Protein AF-A0A7S4E2V4-F1 (afdb_monomer_lite)

Foldseek 3Di:
DAAAEAEDLLRQLVVLVVQVVVDQLLQEEEEEEDAVWQALNDFAFPDQQVLGGRSGPSNLVSLVVSVVSNHHYAYEYLADQDLVVQVVVVVSCVTRVVSCVVNFDFARWDWDAQPNQIKIDTRRYIHGNLVRLLVVLVVLVVVVAFAHAYEYEEQDPVSLVCNVPQSLVSHDVSGCPGSYPYYHGYHYDCCCLDPNDPHSHDANPVPDLCGGPVRNCVVVCVVNDNDPCNVVVD

Secondary structure (DSSP, 8-state):
-PPPEEESTTHHHHHHHHHHHTS-GGGEEEEE-STTTTS-S---TT--HHHHSTTHHHHHHHHHHHHHTT-EEEEEE-S-SSHHHHHHHHHHHHTTTGGGGGGS-----EEEEETTEEEEEETTEEE-TT-HHHHHHHHHHHH--SSEEEEEEES-HHHHHHHHHHGGGGSTTS--TTTEEEEEEEEEE-HHHHHSSS-SSPPPTT--TTS-IIIIIHHHHHHTT--HHHHHT-

InterPro domains:
  IPR023214 HAD superfamily [G3DSA:3.40.50.1000] (28-193)
  IPR036412 HAD-like superfamily [SSF56784] (27-185)

pLDDT: mean 85.97, std 15.35, range [39.31, 98.81]

Organism: NCBI:txid35677

Radius of gyration: 16.86 Å; chains: 1; bounding box: 42×44×46 Å

Sequence (234 aa):
MELPRLSGSGGLAAAVSAALESGAASRTLLVFDFDRTLTNGISRPGDEIVKVVRGGEATVAALRRAHDAGAGLFIVTARRPARLSVEQIFASLDNAQAALSPFFPRGDCAEFRFNDIPMARGGSVYASGYEKAAALAHIVSAQKRAGLRVFFFDDSVVNSYVVATSAAQHMAGGALAPAVAELTSYWWDSYAEEMGPGPTMGPSPLGTADSNYPDHLRHMLRAYGVTAAERDAR

Structure (mmCIF, N/CA/C/O backbone):
data_AF-A0A7S4E2V4-F1
#
_entry.id   AF-A0A7S4E2V4-F1
#
loop_
_atom_site.group_PDB
_atom_site.id
_atom_site.type_symbol
_atom_site.label_atom_id
_atom_site.label_alt_id
_atom_site.label_comp_id
_atom_site.label_asym_id
_atom_site.label_entity_id
_atom_site.label_seq_id
_atom_site.pdbx_PDB_ins_code
_atom_site.Cartn_x
_atom_site.Cartn_y
_atom_site.Cartn_z
_atom_site.occupancy
_atom_site.B_iso_or_equiv
_atom_site.auth_seq_id
_atom_site.auth_comp_id
_atom_site.auth_asym_id
_atom_site.auth_atom_id
_atom_site.pdbx_PDB_model_num
ATOM 1 N N . MET A 1 1 ? -1.408 -21.541 4.839 1.00 65.88 1 MET A N 1
ATOM 2 C CA . MET A 1 1 ? -2.253 -20.442 4.332 1.00 65.88 1 MET A CA 1
ATOM 3 C C . MET A 1 1 ? -1.703 -20.075 2.974 1.00 65.88 1 MET A C 1
ATOM 5 O O . MET A 1 1 ? -0.502 -19.862 2.888 1.00 65.88 1 MET A O 1
ATOM 9 N N . GLU A 1 2 ? -2.535 -20.084 1.941 1.00 75.88 2 GLU A N 1
ATOM 10 C CA . GLU A 1 2 ? -2.132 -19.665 0.598 1.00 75.88 2 GLU A CA 1
ATOM 11 C C . GLU A 1 2 ? -2.452 -18.177 0.436 1.00 75.88 2 GLU A C 1
ATOM 13 O O . GLU A 1 2 ? -3.550 -17.743 0.788 1.00 75.88 2 GLU A O 1
ATOM 18 N N . LEU A 1 3 ? -1.476 -17.388 -0.014 1.00 86.06 3 LEU A N 1
ATOM 19 C CA . LEU A 1 3 ? -1.642 -15.950 -0.220 1.00 86.06 3 LEU A CA 1
ATOM 20 C C . LEU A 1 3 ? -1.940 -15.668 -1.694 1.00 86.06 3 LEU A C 1
ATOM 22 O O . LEU A 1 3 ? -1.216 -16.185 -2.553 1.00 86.06 3 LEU A O 1
ATOM 26 N N . PRO A 1 4 ? -2.928 -14.811 -2.003 1.00 90.88 4 PRO A N 1
ATOM 27 C CA . PRO A 1 4 ? -3.169 -14.357 -3.362 1.00 90.88 4 PRO A CA 1
ATOM 28 C C . PRO A 1 4 ? -1.906 -13.773 -4.004 1.00 90.88 4 PRO A C 1
ATOM 30 O O . PRO A 1 4 ? -1.225 -12.917 -3.435 1.00 90.88 4 PRO A O 1
ATOM 33 N N . ARG A 1 5 ? -1.605 -14.237 -5.216 1.00 90.94 5 ARG A N 1
ATOM 34 C CA . ARG A 1 5 ? -0.441 -13.814 -5.993 1.00 90.94 5 ARG A CA 1
ATOM 35 C C . ARG A 1 5 ? -0.846 -12.818 -7.071 1.00 90.94 5 ARG A C 1
ATOM 37 O O . ARG A 1 5 ? -1.772 -13.081 -7.836 1.00 90.94 5 ARG A O 1
ATOM 44 N N . LEU A 1 6 ? -0.099 -11.726 -7.178 1.00 90.94 6 LEU A N 1
ATOM 45 C CA . LEU A 1 6 ? -0.142 -10.810 -8.315 1.00 90.94 6 LEU A CA 1
ATOM 46 C C . LEU A 1 6 ? 1.024 -11.087 -9.258 1.00 90.94 6 LEU A C 1
ATOM 48 O O . LEU A 1 6 ? 2.103 -11.492 -8.830 1.00 90.94 6 LEU A O 1
ATOM 52 N N . SER A 1 7 ? 0.806 -10.867 -10.548 1.00 86.00 7 SER A N 1
ATOM 53 C CA . SER A 1 7 ? 1.845 -10.986 -11.568 1.00 86.00 7 SER A CA 1
ATOM 54 C C . SER A 1 7 ? 1.504 -10.136 -12.780 1.00 86.00 7 SER A C 1
ATOM 56 O O . SER A 1 7 ? 0.327 -10.010 -13.134 1.00 86.00 7 SER A O 1
ATOM 58 N N . GLY A 1 8 ? 2.536 -9.636 -13.456 1.00 84.00 8 GLY A N 1
ATOM 59 C CA . GLY A 1 8 ? 2.391 -8.849 -14.672 1.00 84.00 8 GLY A CA 1
ATOM 60 C C . GLY A 1 8 ? 1.881 -7.430 -14.419 1.00 84.00 8 GLY A C 1
ATOM 61 O O . GLY A 1 8 ? 1.329 -7.103 -13.369 1.00 84.00 8 GLY A O 1
ATOM 62 N N . SER A 1 9 ? 2.034 -6.576 -15.429 1.00 81.25 9 SER A N 1
ATOM 63 C CA . SER A 1 9 ? 1.791 -5.131 -15.323 1.00 81.25 9 SER A CA 1
ATOM 64 C C . SER A 1 9 ? 0.354 -4.751 -14.937 1.00 81.25 9 SER A C 1
ATOM 66 O O . SER A 1 9 ? 0.145 -3.706 -14.332 1.00 81.25 9 SER A O 1
ATOM 68 N N . GLY A 1 10 ? -0.643 -5.587 -15.236 1.00 86.56 10 GLY A N 1
ATOM 69 C CA . GLY A 1 10 ? -2.048 -5.329 -14.894 1.00 86.56 10 GLY A CA 1
ATOM 70 C C . GLY A 1 10 ? -2.489 -5.803 -13.502 1.00 86.56 10 GLY A C 1
ATOM 71 O O . GLY A 1 10 ? -3.609 -5.490 -13.095 1.00 86.56 10 GLY A O 1
ATOM 72 N N . GLY A 1 11 ? -1.649 -6.554 -12.777 1.00 91.62 11 GLY A N 1
ATOM 73 C CA . GLY A 1 11 ? -2.052 -7.280 -11.567 1.00 91.62 11 GLY A CA 1
ATOM 74 C C . GLY A 1 11 ? -2.638 -6.387 -10.470 1.00 91.62 11 GLY A C 1
ATOM 75 O O . GLY A 1 11 ? -3.729 -6.657 -9.969 1.00 91.62 11 GLY A O 1
ATOM 76 N N . LEU A 1 12 ? -1.961 -5.283 -10.138 1.00 94.25 12 LEU A N 1
ATOM 77 C CA . LEU A 1 12 ? -2.436 -4.359 -9.098 1.00 94.25 12 LEU A CA 1
ATOM 78 C C . LEU A 1 12 ? -3.725 -3.656 -9.473 1.00 94.25 12 LEU A C 1
ATOM 80 O O . LEU A 1 12 ? -4.628 -3.558 -8.650 1.00 94.25 12 LEU A O 1
ATOM 84 N N . ALA A 1 13 ? -3.815 -3.170 -10.710 1.00 95.88 13 ALA A N 1
ATOM 85 C CA . ALA A 1 13 ? -4.998 -2.466 -11.178 1.00 95.88 13 ALA A CA 1
ATOM 86 C C . ALA A 1 13 ? -6.242 -3.363 -11.085 1.00 95.88 13 ALA A C 1
ATOM 88 O O . ALA A 1 13 ? -7.287 -2.918 -10.610 1.00 95.88 13 ALA A O 1
ATOM 89 N N . ALA A 1 14 ? -6.106 -4.636 -11.474 1.00 96.44 14 ALA A N 1
ATOM 90 C CA . ALA A 1 14 ? -7.166 -5.630 -11.355 1.00 96.44 14 ALA A CA 1
ATOM 91 C C . ALA A 1 14 ? -7.533 -5.908 -9.888 1.00 96.44 14 ALA A C 1
ATOM 93 O O . ALA A 1 14 ? -8.713 -5.894 -9.543 1.00 96.44 14 ALA A O 1
ATOM 94 N N . ALA A 1 15 ? -6.542 -6.095 -9.012 1.00 97.00 15 ALA A N 1
ATOM 95 C CA . ALA A 1 15 ? -6.783 -6.376 -7.597 1.00 97.00 15 ALA A CA 1
ATOM 96 C C . ALA A 1 15 ? -7.433 -5.196 -6.854 1.00 97.00 15 ALA A C 1
ATOM 98 O O . ALA A 1 15 ? -8.351 -5.394 -6.060 1.00 97.00 15 ALA A O 1
ATOM 99 N N . VAL A 1 16 ? -7.012 -3.960 -7.146 1.00 97.50 16 VAL A N 1
ATOM 100 C CA . VAL A 1 16 ? -7.634 -2.742 -6.607 1.00 97.50 16 VAL A CA 1
ATOM 101 C C . VAL A 1 16 ? -9.081 -2.621 -7.083 1.00 97.50 16 VAL A C 1
ATOM 103 O O . VAL A 1 16 ? -9.963 -2.364 -6.268 1.00 97.50 16 VAL A O 1
ATOM 106 N N . SER A 1 17 ? -9.352 -2.847 -8.372 1.00 96.62 17 SER A N 1
ATOM 107 C CA . SER A 1 17 ? -10.725 -2.868 -8.892 1.00 96.62 17 SER A CA 1
ATOM 108 C C . SER A 1 17 ? -11.586 -3.924 -8.188 1.00 96.62 17 SER A C 1
ATOM 110 O O . SER A 1 17 ? -12.661 -3.591 -7.694 1.00 96.62 17 SER A O 1
ATOM 112 N N . ALA A 1 18 ? -11.092 -5.157 -8.046 1.00 96.75 18 ALA A N 1
ATOM 113 C CA . ALA A 1 18 ? -11.818 -6.231 -7.367 1.00 96.75 18 ALA A CA 1
ATOM 114 C C . ALA A 1 18 ? -12.112 -5.906 -5.888 1.00 96.75 18 ALA A C 1
ATOM 116 O O . ALA A 1 18 ? -13.205 -6.179 -5.393 1.00 96.75 18 ALA A O 1
ATOM 117 N N . ALA A 1 19 ? -11.171 -5.267 -5.185 1.00 96.25 19 ALA A N 1
ATOM 118 C CA . ALA A 1 19 ? -11.357 -4.815 -3.804 1.00 96.25 19 ALA A CA 1
ATOM 119 C C . ALA A 1 19 ? -12.469 -3.755 -3.658 1.00 96.25 19 ALA A C 1
ATOM 121 O O . ALA A 1 19 ? -13.191 -3.720 -2.653 1.00 96.25 19 ALA A O 1
ATOM 122 N N . LEU A 1 20 ? -12.616 -2.876 -4.655 1.00 95.75 20 LEU A N 1
ATOM 123 C CA . LEU A 1 20 ? -13.706 -1.900 -4.700 1.00 95.75 20 LEU A CA 1
ATOM 124 C C . LEU A 1 20 ? -15.042 -2.563 -5.044 1.00 95.75 20 LEU A C 1
ATOM 126 O O . LEU A 1 20 ? -16.051 -2.232 -4.435 1.00 95.75 20 LEU A O 1
ATOM 130 N N . GLU A 1 21 ? -15.058 -3.512 -5.976 1.00 95.19 21 GLU A N 1
ATOM 131 C CA . GLU A 1 21 ? -16.279 -4.210 -6.399 1.00 95.19 21 GLU A CA 1
ATOM 132 C C . GLU A 1 21 ? -16.844 -5.130 -5.311 1.00 95.19 21 GLU A C 1
ATOM 134 O O . GLU A 1 21 ? -18.058 -5.309 -5.221 1.00 95.19 21 GLU A O 1
ATOM 139 N N . SER A 1 22 ? -15.998 -5.661 -4.425 1.00 92.06 22 SER A N 1
ATOM 140 C CA . SER A 1 22 ? -16.436 -6.556 -3.350 1.00 92.06 22 SER A CA 1
ATOM 141 C C . SER A 1 22 ? -17.198 -5.859 -2.207 1.00 92.06 22 SER A C 1
ATOM 143 O O . SER A 1 22 ? -17.584 -6.518 -1.241 1.00 92.06 22 SER A O 1
ATOM 145 N N . GLY A 1 23 ? -17.427 -4.534 -2.263 1.00 92.12 23 GLY A N 1
ATOM 146 C CA . GLY A 1 23 ? -18.219 -3.820 -1.249 1.00 92.12 23 GLY A CA 1
ATOM 147 C C . GLY A 1 23 ? -18.005 -2.302 -1.175 1.00 92.12 23 GLY A C 1
ATOM 148 O O . GLY A 1 23 ? -17.403 -1.686 -2.044 1.00 92.12 23 GLY A O 1
ATOM 149 N N . ALA A 1 24 ? -18.444 -1.666 -0.084 1.00 92.62 24 ALA A N 1
ATOM 150 C CA . ALA A 1 24 ? -18.362 -0.208 0.066 1.00 92.62 24 ALA A CA 1
ATOM 151 C C . ALA A 1 24 ? -16.916 0.326 0.165 1.00 92.62 24 ALA A C 1
ATOM 153 O O . ALA A 1 24 ? -16.192 -0.002 1.112 1.00 92.62 24 ALA A O 1
ATOM 154 N N . ALA A 1 25 ? -16.531 1.213 -0.758 1.00 94.69 25 ALA A N 1
ATOM 155 C CA . ALA A 1 25 ? -15.211 1.850 -0.800 1.00 94.69 25 ALA A CA 1
ATOM 156 C C . ALA A 1 25 ? -14.874 2.642 0.476 1.00 94.69 25 ALA A C 1
ATOM 158 O O . ALA A 1 25 ? -13.757 2.560 0.967 1.00 94.69 25 ALA A O 1
ATOM 159 N N . SER A 1 26 ? -15.856 3.294 1.109 1.00 94.19 26 SER A N 1
ATOM 160 C CA . SER A 1 26 ? -15.680 4.022 2.381 1.00 94.19 26 SER A CA 1
ATOM 161 C C . SER A 1 26 ? -15.287 3.148 3.585 1.00 94.19 26 SER A C 1
ATOM 163 O O . SER A 1 26 ? -14.954 3.670 4.656 1.00 94.19 26 SER A O 1
ATOM 165 N N . ARG A 1 27 ? -15.342 1.818 3.428 1.00 95.44 27 ARG A N 1
ATOM 166 C CA . ARG A 1 27 ? -14.853 0.819 4.391 1.00 95.44 27 ARG A CA 1
ATOM 167 C C . ARG A 1 27 ? -13.615 0.069 3.894 1.00 95.44 27 ARG A C 1
ATOM 169 O O . ARG A 1 27 ? -13.166 -0.846 4.577 1.00 95.44 27 ARG A O 1
ATOM 176 N N . THR A 1 28 ? -13.080 0.424 2.733 1.00 97.94 28 THR A N 1
ATOM 177 C CA . THR A 1 28 ? -11.904 -0.211 2.137 1.00 97.94 28 THR A CA 1
ATOM 178 C C . THR A 1 28 ? -10.643 0.539 2.521 1.00 97.94 28 THR A C 1
ATOM 180 O O . THR A 1 28 ? -10.556 1.754 2.342 1.00 97.94 28 THR A O 1
ATOM 183 N N . LEU A 1 29 ? -9.647 -0.200 2.997 1.00 98.50 29 LEU A N 1
ATOM 184 C CA . LEU A 1 29 ? -8.279 0.266 3.164 1.00 98.50 29 LEU A CA 1
ATOM 185 C C . LEU A 1 29 ? -7.392 -0.478 2.167 1.00 98.50 29 LEU A C 1
ATOM 187 O O . LEU A 1 29 ? -7.325 -1.706 2.188 1.00 98.50 29 LEU A O 1
ATOM 191 N N . LEU A 1 30 ? -6.720 0.273 1.303 1.00 98.69 30 LEU A N 1
ATOM 192 C CA . LEU A 1 30 ? -5.710 -0.220 0.379 1.00 98.69 30 LEU A CA 1
ATOM 193 C C . LEU A 1 30 ? -4.343 0.202 0.917 1.00 98.69 30 LEU A C 1
ATOM 195 O O . LEU A 1 30 ? -4.051 1.394 1.029 1.00 98.69 30 LEU A O 1
ATOM 199 N N . VAL A 1 31 ? -3.530 -0.774 1.301 1.00 98.75 31 VAL A N 1
ATOM 200 C CA . VAL A 1 31 ? -2.251 -0.552 1.974 1.00 98.75 31 VAL A CA 1
ATOM 201 C C . VAL A 1 31 ? -1.149 -1.165 1.130 1.00 98.75 31 VAL A C 1
ATOM 203 O O . VAL A 1 31 ? -1.140 -2.368 0.896 1.00 98.75 31 VAL A O 1
ATOM 206 N N . PHE A 1 32 ? -0.221 -0.340 0.671 1.00 98.56 32 PHE A N 1
ATOM 207 C CA . PHE A 1 32 ? 0.807 -0.756 -0.271 1.00 98.56 32 PHE A CA 1
ATOM 208 C C . PHE A 1 32 ? 2.189 -0.617 0.353 1.00 98.56 32 PHE A C 1
ATOM 210 O O . PHE A 1 32 ? 2.488 0.389 1.000 1.00 98.56 32 PHE A O 1
ATOM 217 N N . ASP A 1 33 ? 3.071 -1.572 0.102 1.00 97.31 33 ASP A N 1
ATOM 218 C CA . ASP A 1 33 ? 4.488 -1.250 0.079 1.00 97.31 33 ASP A CA 1
ATOM 219 C C . ASP A 1 33 ? 4.809 -0.253 -1.053 1.00 97.31 33 ASP A C 1
ATOM 221 O O . ASP A 1 33 ? 4.026 -0.053 -1.987 1.00 97.31 33 ASP A O 1
ATOM 225 N N . PHE A 1 34 ? 5.952 0.423 -0.953 1.00 94.88 34 PHE A N 1
ATOM 226 C CA . PHE A 1 34 ? 6.360 1.426 -1.925 1.00 94.88 34 PHE A CA 1
ATOM 227 C C . PHE A 1 34 ? 7.354 0.902 -2.961 1.00 94.88 34 PHE A C 1
ATOM 229 O O . PHE A 1 34 ? 7.104 0.970 -4.170 1.00 94.88 34 PHE A O 1
ATOM 236 N N . ASP A 1 35 ? 8.504 0.428 -2.493 1.00 89.69 35 ASP A N 1
ATOM 237 C CA . ASP A 1 35 ? 9.638 0.085 -3.338 1.00 89.69 35 ASP A CA 1
ATOM 238 C C . ASP A 1 35 ? 9.316 -1.238 -4.042 1.00 89.69 35 ASP A C 1
ATOM 240 O O . ASP A 1 35 ? 8.949 -2.201 -3.395 1.00 89.69 35 ASP A O 1
ATOM 244 N N . ARG A 1 36 ? 9.382 -1.298 -5.377 1.00 88.50 36 ARG A N 1
ATOM 245 C CA . ARG A 1 36 ? 9.030 -2.507 -6.160 1.00 88.50 36 ARG A CA 1
ATOM 246 C C . ARG A 1 36 ? 7.565 -2.961 -6.075 1.00 88.50 36 ARG A C 1
ATOM 248 O O . ARG A 1 36 ? 7.183 -3.830 -6.848 1.00 88.50 36 ARG A O 1
ATOM 255 N N . THR A 1 37 ? 6.723 -2.366 -5.232 1.00 92.62 37 THR A N 1
ATOM 256 C CA . THR A 1 37 ? 5.275 -2.639 -5.190 1.00 92.62 37 THR A CA 1
ATOM 257 C C . THR A 1 37 ? 4.471 -1.578 -5.937 1.00 92.62 37 THR A C 1
ATOM 259 O O . THR A 1 37 ? 3.813 -1.885 -6.929 1.00 92.62 37 THR A O 1
ATOM 262 N N . LEU A 1 38 ? 4.543 -0.314 -5.502 1.00 93.81 38 LEU A N 1
ATOM 263 C CA . LEU A 1 38 ? 3.964 0.821 -6.237 1.00 93.81 38 LEU A CA 1
ATOM 264 C C . LEU A 1 38 ? 4.913 1.356 -7.312 1.00 93.81 38 LEU A C 1
ATOM 266 O O . LEU A 1 38 ? 4.477 1.955 -8.296 1.00 93.81 38 LEU A O 1
ATOM 270 N N . THR A 1 39 ? 6.212 1.151 -7.123 1.00 91.06 39 THR A N 1
ATOM 271 C CA . THR A 1 39 ? 7.280 1.656 -7.990 1.00 91.06 39 THR A CA 1
ATOM 272 C C . THR A 1 39 ? 8.057 0.500 -8.604 1.00 91.06 39 THR A C 1
ATOM 274 O O . THR A 1 39 ? 7.959 -0.622 -8.129 1.00 91.06 39 THR A O 1
ATOM 277 N N . ASN A 1 40 ? 8.875 0.753 -9.626 1.00 82.38 40 ASN A N 1
ATOM 278 C CA . ASN A 1 40 ? 9.754 -0.269 -10.214 1.00 82.38 40 ASN A CA 1
ATOM 279 C C . ASN A 1 40 ? 11.170 -0.291 -9.593 1.00 82.38 40 ASN A C 1
ATOM 281 O O . ASN A 1 40 ? 12.091 -0.880 -10.155 1.00 82.38 40 ASN A O 1
ATOM 285 N N . GLY A 1 41 ? 11.371 0.370 -8.446 1.00 71.38 41 GLY A N 1
ATOM 286 C CA . GLY A 1 41 ? 12.632 0.390 -7.690 1.00 71.38 41 GLY A CA 1
ATOM 287 C C . GLY A 1 41 ? 13.712 1.347 -8.218 1.00 71.38 41 GLY A C 1
ATOM 288 O O . GLY A 1 41 ? 14.364 2.013 -7.419 1.00 71.38 41 GLY A O 1
ATOM 289 N N . ILE A 1 42 ? 13.894 1.472 -9.538 1.00 66.62 42 ILE A N 1
ATOM 290 C CA . ILE A 1 42 ? 14.814 2.452 -10.144 1.00 66.62 42 ILE A CA 1
ATOM 291 C C . ILE A 1 42 ? 14.029 3.340 -11.102 1.00 66.62 42 ILE A C 1
ATOM 293 O O . ILE A 1 42 ? 13.462 2.865 -12.082 1.00 66.62 42 ILE A O 1
ATOM 297 N N . SER A 1 43 ? 14.006 4.640 -10.825 1.00 71.62 43 SER A N 1
ATOM 298 C CA . SER A 1 43 ? 13.265 5.618 -11.621 1.00 71.62 43 SER A CA 1
ATOM 299 C C . SER A 1 43 ? 13.980 6.958 -11.589 1.00 71.62 43 SER A C 1
ATOM 301 O O . SER A 1 43 ? 14.463 7.380 -10.535 1.00 71.62 43 SER A O 1
ATOM 303 N N . ARG A 1 44 ? 14.045 7.639 -12.730 1.00 74.56 44 ARG A N 1
ATOM 304 C CA . ARG A 1 44 ? 14.577 8.996 -12.844 1.00 74.56 44 ARG A CA 1
ATOM 305 C C . ARG A 1 44 ? 13.445 9.987 -13.116 1.00 74.56 44 ARG A C 1
ATOM 307 O O . ARG A 1 44 ? 12.445 9.628 -13.735 1.00 74.56 44 ARG A O 1
ATOM 314 N N . PRO A 1 45 ? 13.592 11.248 -12.683 1.00 74.06 45 PRO A N 1
ATOM 315 C CA . PRO A 1 45 ? 12.694 12.312 -13.111 1.00 74.06 45 PRO A CA 1
ATOM 316 C C . PRO A 1 45 ? 12.609 12.377 -14.641 1.00 74.06 45 PRO A C 1
ATOM 318 O O . PRO A 1 45 ? 13.640 12.415 -15.311 1.00 74.06 45 PRO A O 1
ATOM 321 N N . GLY A 1 46 ? 11.388 12.392 -15.180 1.00 76.56 46 GLY A N 1
ATOM 322 C CA . GLY A 1 46 ? 11.131 12.436 -16.624 1.00 76.56 46 GLY A CA 1
ATOM 323 C C . GLY A 1 46 ? 11.070 11.075 -17.325 1.00 76.56 46 GLY A C 1
ATOM 324 O O . GLY A 1 46 ? 10.780 11.044 -18.520 1.00 76.56 46 GLY A O 1
ATOM 325 N N . ASP A 1 47 ? 11.299 9.966 -16.615 1.00 82.44 47 ASP A N 1
ATOM 326 C CA . ASP A 1 47 ? 11.036 8.633 -17.160 1.00 82.44 47 ASP A CA 1
ATOM 327 C C . ASP A 1 47 ? 9.537 8.443 -17.459 1.00 82.44 47 ASP A C 1
ATOM 329 O O . ASP A 1 47 ? 8.660 9.005 -16.798 1.00 82.44 47 ASP A O 1
ATOM 333 N N . GLU A 1 48 ? 9.236 7.606 -18.454 1.00 85.31 48 GLU A N 1
ATOM 334 C CA . GLU A 1 48 ? 7.864 7.214 -18.783 1.00 85.31 48 GLU A CA 1
ATOM 335 C C . GLU A 1 48 ? 7.162 6.567 -17.583 1.00 85.31 48 GLU A C 1
ATOM 337 O O . GLU A 1 48 ? 7.772 5.827 -16.808 1.00 85.31 48 GLU A O 1
ATOM 342 N N . ILE A 1 49 ? 5.846 6.766 -17.471 1.00 85.94 49 ILE A N 1
ATOM 343 C CA . ILE A 1 49 ? 5.069 6.310 -16.311 1.00 85.94 49 ILE A CA 1
ATOM 344 C C . ILE A 1 49 ? 5.215 4.809 -16.030 1.00 85.94 49 ILE A C 1
ATOM 346 O O . ILE A 1 49 ? 5.285 4.399 -14.875 1.00 85.94 49 ILE A O 1
ATOM 350 N N . VAL A 1 50 ? 5.336 3.992 -17.080 1.00 84.88 50 VAL A N 1
ATOM 351 C CA . VAL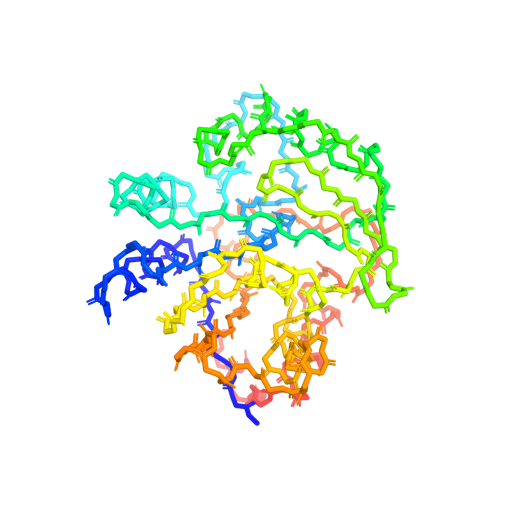 A 1 50 ? 5.517 2.535 -16.992 1.00 84.88 50 VAL A CA 1
ATOM 352 C C . VAL A 1 50 ? 6.843 2.131 -16.339 1.00 84.88 50 VAL A C 1
ATOM 354 O O . VAL A 1 50 ? 6.960 1.015 -15.842 1.00 84.88 50 VAL A O 1
ATOM 357 N N . LYS A 1 51 ? 7.832 3.032 -16.314 1.00 81.88 51 LYS A N 1
ATOM 358 C CA . LYS A 1 51 ? 9.137 2.839 -15.670 1.00 81.88 51 LYS A CA 1
ATOM 359 C C . LYS A 1 51 ? 9.164 3.351 -14.234 1.00 81.88 51 LYS A C 1
ATOM 361 O O . LYS A 1 51 ? 10.007 2.898 -13.467 1.00 81.88 51 LYS A O 1
ATOM 366 N N . VAL A 1 52 ? 8.248 4.241 -13.845 1.00 87.81 52 VAL A N 1
ATOM 367 C CA . VAL A 1 52 ? 8.251 4.850 -12.501 1.00 87.81 52 VAL A CA 1
ATOM 368 C C . VAL A 1 52 ? 7.148 4.340 -11.578 1.00 87.81 52 VAL A C 1
ATOM 370 O O . VAL A 1 52 ? 7.357 4.255 -10.367 1.00 87.81 52 VAL A O 1
ATOM 373 N N . VAL A 1 53 ? 6.006 3.947 -12.144 1.00 91.31 53 VAL A N 1
ATOM 374 C CA . VAL A 1 53 ? 4.887 3.312 -11.444 1.00 91.31 53 VAL A CA 1
ATOM 375 C C . VAL A 1 53 ? 4.749 1.885 -11.946 1.00 91.31 53 VAL A C 1
ATOM 377 O O . VAL A 1 53 ? 4.630 1.644 -13.151 1.00 91.31 53 VAL A O 1
ATOM 380 N N . ARG A 1 54 ? 4.705 0.926 -11.023 1.00 90.06 54 ARG A N 1
ATOM 381 C CA . ARG A 1 54 ? 4.484 -0.472 -11.383 1.00 90.06 54 ARG A CA 1
ATOM 382 C C . ARG A 1 54 ? 3.081 -0.637 -11.966 1.00 90.06 54 ARG A C 1
ATOM 384 O O . ARG A 1 54 ? 2.085 -0.266 -11.345 1.00 90.06 54 ARG A O 1
ATOM 391 N N . GLY A 1 55 ? 3.005 -1.148 -13.193 1.00 89.81 55 GLY A N 1
ATOM 392 C CA . GLY A 1 55 ? 1.757 -1.237 -13.963 1.00 89.81 55 GLY A CA 1
ATOM 393 C C . GLY A 1 55 ? 1.310 0.055 -14.661 1.00 89.81 55 GLY A C 1
ATOM 394 O O . GLY A 1 55 ? 0.283 0.060 -15.340 1.00 89.81 55 GLY A O 1
ATOM 395 N N . GLY A 1 56 ? 2.085 1.140 -14.546 1.00 92.81 56 GLY A N 1
ATOM 396 C CA . GLY A 1 56 ? 1.885 2.388 -15.286 1.00 92.81 56 GLY A CA 1
ATOM 397 C C . GLY A 1 56 ? 0.495 3.012 -15.110 1.00 92.81 56 GLY A C 1
ATOM 398 O O . GLY A 1 56 ? -0.056 3.060 -14.008 1.00 92.81 56 GLY A O 1
ATOM 399 N N . GLU A 1 57 ? -0.078 3.488 -16.219 1.00 94.88 57 GLU A N 1
ATOM 400 C CA . GLU A 1 57 ? -1.380 4.176 -16.260 1.00 94.88 57 GLU A CA 1
ATOM 401 C C . GLU A 1 57 ? -2.526 3.353 -15.662 1.00 94.88 57 GLU A C 1
ATOM 403 O O . GLU A 1 57 ? -3.417 3.906 -15.020 1.00 94.88 57 GLU A O 1
ATOM 408 N N . ALA A 1 58 ? -2.510 2.026 -15.831 1.00 95.38 58 ALA A N 1
ATOM 409 C CA . ALA A 1 58 ? -3.577 1.167 -15.322 1.00 95.38 58 ALA A CA 1
ATOM 410 C C . ALA A 1 58 ? -3.653 1.221 -13.789 1.00 95.38 58 ALA A C 1
ATOM 412 O O . ALA A 1 58 ? -4.743 1.352 -13.225 1.00 95.38 58 ALA A O 1
ATOM 413 N N . THR A 1 59 ? -2.495 1.185 -13.123 1.00 96.06 59 THR A N 1
ATOM 414 C CA . THR A 1 59 ? -2.391 1.344 -11.669 1.00 96.06 59 THR A CA 1
ATOM 415 C C . THR A 1 59 ? -2.868 2.728 -11.245 1.00 96.06 59 THR A C 1
ATOM 417 O O . THR A 1 59 ? -3.717 2.835 -10.362 1.00 96.06 59 THR A O 1
ATOM 420 N N . VAL A 1 60 ? -2.401 3.792 -11.903 1.00 97.50 60 VAL A N 1
ATOM 421 C CA . VAL A 1 60 ? -2.805 5.171 -11.573 1.00 9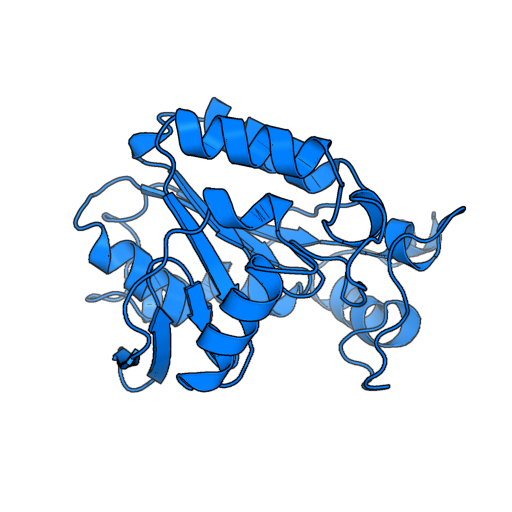7.50 60 VAL A CA 1
ATOM 422 C C . VAL A 1 60 ? -4.313 5.372 -11.735 1.00 97.50 60 VAL A C 1
ATOM 424 O O . VAL A 1 60 ? -4.953 5.975 -10.873 1.00 97.50 60 VAL A O 1
ATOM 427 N N . ALA A 1 61 ? -4.909 4.830 -12.796 1.00 97.88 61 ALA A N 1
ATOM 428 C CA . ALA A 1 61 ? -6.349 4.880 -13.014 1.00 97.88 61 ALA A CA 1
ATOM 429 C C . ALA A 1 61 ? -7.127 4.112 -11.932 1.00 97.88 61 ALA A C 1
ATOM 431 O O . ALA A 1 61 ? -8.157 4.595 -11.461 1.00 97.88 61 ALA A O 1
ATOM 432 N N . ALA A 1 62 ? -6.643 2.940 -11.511 1.00 98.06 62 ALA A N 1
ATOM 433 C CA . ALA A 1 62 ? -7.271 2.165 -10.443 1.00 98.06 62 ALA A CA 1
ATOM 434 C C . ALA A 1 62 ? -7.192 2.879 -9.083 1.00 98.06 62 ALA A C 1
ATOM 436 O O . ALA A 1 62 ? -8.201 2.961 -8.381 1.00 98.06 62 ALA A O 1
ATOM 437 N N . LEU A 1 63 ? -6.036 3.463 -8.742 1.00 98.38 63 LEU A N 1
ATOM 438 C CA . LEU A 1 63 ? -5.862 4.253 -7.519 1.00 98.38 63 LEU A CA 1
ATOM 439 C C . LEU A 1 63 ? -6.758 5.492 -7.512 1.00 98.38 63 LEU A C 1
ATOM 441 O O . LEU A 1 63 ? -7.378 5.786 -6.494 1.00 98.38 63 LEU A O 1
ATOM 445 N N . ARG A 1 64 ? -6.895 6.172 -8.656 1.00 98.50 64 ARG A N 1
ATOM 446 C CA . ARG A 1 64 ? -7.811 7.308 -8.802 1.00 98.50 64 ARG A CA 1
ATOM 447 C C . ARG A 1 64 ? -9.257 6.907 -8.547 1.00 98.50 64 ARG A C 1
ATOM 449 O O . ARG A 1 64 ? -9.911 7.533 -7.725 1.00 98.50 64 ARG A O 1
ATOM 456 N N . ARG A 1 65 ? -9.732 5.817 -9.162 1.00 98.12 65 ARG A N 1
ATOM 457 C CA . ARG A 1 65 ? -11.083 5.290 -8.896 1.00 98.12 65 ARG A CA 1
ATOM 458 C C . ARG A 1 65 ? -11.287 4.951 -7.420 1.00 98.12 65 ARG A C 1
ATOM 460 O O . ARG A 1 65 ? -12.338 5.265 -6.872 1.00 98.12 65 ARG A O 1
ATOM 467 N N . ALA A 1 66 ? -10.298 4.327 -6.779 1.00 98.31 66 ALA A N 1
ATOM 468 C CA . ALA A 1 66 ? -10.370 3.994 -5.359 1.00 98.31 66 ALA A CA 1
ATOM 469 C C . ALA A 1 66 ? -10.456 5.247 -4.478 1.00 98.31 66 ALA A C 1
ATOM 471 O O . ALA A 1 66 ? -11.312 5.327 -3.596 1.00 98.31 66 ALA A O 1
ATOM 472 N N . HIS A 1 67 ? -9.591 6.223 -4.746 1.00 98.06 67 HIS A N 1
ATOM 473 C CA . HIS A 1 67 ? -9.548 7.500 -4.050 1.00 98.06 67 HIS A CA 1
ATOM 474 C C . HIS A 1 67 ? -10.868 8.268 -4.202 1.00 98.06 67 HIS A C 1
ATOM 476 O O . HIS A 1 67 ? -11.467 8.664 -3.204 1.00 98.06 67 HIS A O 1
ATOM 482 N N . ASP A 1 68 ? -11.371 8.408 -5.429 1.00 97.69 68 ASP A N 1
ATOM 483 C CA . ASP A 1 68 ? -12.601 9.150 -5.726 1.00 97.69 68 ASP A CA 1
ATOM 484 C C . ASP A 1 68 ? -13.846 8.465 -5.133 1.00 97.69 68 ASP A C 1
ATOM 486 O O . ASP A 1 68 ? -14.810 9.130 -4.756 1.00 97.69 68 ASP A O 1
ATOM 490 N N . ALA A 1 69 ? -13.811 7.137 -4.975 1.00 97.31 69 ALA A N 1
ATOM 491 C CA . ALA A 1 69 ? -14.841 6.370 -4.275 1.00 97.31 69 ALA A CA 1
ATOM 492 C C . ALA A 1 69 ? -14.741 6.456 -2.734 1.00 97.31 69 ALA A C 1
ATOM 494 O O . ALA A 1 69 ? -15.615 5.949 -2.026 1.00 97.31 69 ALA A O 1
ATOM 495 N N . GLY A 1 70 ? -13.695 7.092 -2.197 1.00 97.19 70 GLY A N 1
ATOM 496 C CA . GLY A 1 70 ? -13.498 7.299 -0.763 1.00 97.19 70 GLY A CA 1
ATOM 497 C C . GLY A 1 70 ? -12.817 6.142 -0.028 1.00 97.19 70 GLY A C 1
ATOM 498 O O . GLY A 1 70 ? -12.994 6.022 1.187 1.00 97.19 70 GLY A O 1
ATOM 499 N N . ALA A 1 71 ? -12.064 5.288 -0.729 1.00 98.12 71 ALA A N 1
ATOM 500 C CA . ALA A 1 71 ? -11.197 4.306 -0.079 1.00 98.12 71 ALA A CA 1
ATOM 501 C C . ALA A 1 71 ? -10.025 4.990 0.643 1.00 98.12 71 ALA A C 1
ATOM 503 O O . ALA A 1 71 ? -9.520 6.024 0.210 1.00 98.12 71 ALA A O 1
ATOM 504 N N . GLY A 1 72 ? -9.569 4.399 1.748 1.00 98.12 72 GLY A N 1
ATOM 505 C CA . GLY A 1 72 ? -8.355 4.840 2.432 1.00 98.12 72 GLY A CA 1
ATOM 506 C C . GLY A 1 72 ? -7.119 4.244 1.766 1.00 98.12 72 GLY A C 1
ATOM 507 O O . GLY A 1 72 ? -6.974 3.025 1.756 1.00 98.12 72 GLY A O 1
ATOM 508 N N . LEU A 1 73 ? -6.232 5.079 1.226 1.00 98.69 73 LEU A N 1
ATOM 509 C CA . LEU A 1 73 ? -4.993 4.649 0.573 1.00 98.69 73 LEU A CA 1
ATOM 510 C C . LEU A 1 73 ? -3.795 4.966 1.475 1.00 98.69 73 LEU A C 1
ATOM 512 O O . LEU A 1 73 ? -3.673 6.083 1.976 1.00 98.69 73 LEU A O 1
ATOM 516 N N . PHE A 1 74 ? -2.919 3.983 1.690 1.00 98.81 74 PHE A N 1
ATOM 517 C CA . PHE A 1 74 ? -1.768 4.097 2.590 1.00 98.81 74 PHE A CA 1
ATOM 518 C C . PHE A 1 74 ? -0.507 3.486 1.987 1.00 98.81 74 PHE A C 1
ATOM 520 O O . PHE A 1 74 ? -0.574 2.478 1.287 1.00 98.81 74 PHE A O 1
ATOM 527 N N . ILE A 1 75 ? 0.646 4.057 2.336 1.00 98.75 75 ILE A N 1
ATOM 528 C CA . ILE A 1 75 ? 1.962 3.465 2.078 1.00 98.75 75 ILE A CA 1
ATOM 529 C C . ILE A 1 75 ? 2.543 2.959 3.399 1.00 98.75 75 ILE A C 1
ATOM 531 O O . ILE A 1 75 ? 2.596 3.710 4.373 1.00 98.75 75 ILE A O 1
ATOM 535 N N . VAL A 1 76 ? 3.031 1.719 3.420 1.00 98.56 76 VAL A N 1
ATOM 536 C CA . VAL A 1 76 ? 3.784 1.125 4.534 1.00 98.56 76 VAL A CA 1
ATOM 537 C C . VAL A 1 76 ? 5.084 0.531 3.998 1.00 98.56 76 VAL A C 1
ATOM 539 O O . VAL A 1 76 ? 5.112 -0.579 3.468 1.00 98.56 76 VAL A O 1
ATOM 542 N N . THR A 1 77 ? 6.182 1.266 4.171 1.00 97.19 77 THR A N 1
ATOM 543 C CA . THR A 1 77 ? 7.513 0.842 3.724 1.00 97.19 77 THR A CA 1
ATOM 544 C C . THR A 1 77 ? 8.311 0.161 4.840 1.00 97.19 77 THR A C 1
ATOM 546 O O . THR A 1 77 ? 8.173 0.475 6.032 1.00 97.19 77 THR A O 1
ATOM 549 N N . ALA A 1 78 ? 9.184 -0.766 4.438 1.00 95.19 78 ALA A N 1
ATOM 550 C CA . ALA A 1 78 ? 10.180 -1.397 5.301 1.00 95.19 78 ALA A CA 1
ATOM 551 C C . ALA A 1 78 ? 11.399 -0.501 5.601 1.00 95.19 78 ALA A C 1
ATOM 553 O O . ALA A 1 78 ? 12.270 -0.896 6.376 1.00 95.19 78 ALA A O 1
ATOM 554 N N . ARG A 1 79 ? 11.472 0.716 5.037 1.00 94.38 79 ARG A N 1
ATOM 555 C CA . ARG A 1 79 ? 12.518 1.693 5.387 1.00 94.38 79 ARG A CA 1
ATOM 556 C C . ARG A 1 79 ? 12.554 1.952 6.897 1.00 94.38 79 ARG A C 1
ATOM 558 O O . ARG A 1 79 ? 11.549 1.806 7.600 1.00 94.38 79 ARG A O 1
ATOM 565 N N . ARG A 1 80 ? 13.729 2.371 7.384 1.00 95.81 80 ARG A N 1
ATOM 566 C CA . ARG A 1 80 ? 13.986 2.664 8.804 1.00 95.81 80 ARG A CA 1
ATOM 567 C C . ARG A 1 80 ? 12.874 3.560 9.379 1.00 95.81 80 ARG A C 1
ATOM 569 O O . ARG A 1 80 ? 12.546 4.552 8.726 1.00 95.81 80 ARG A O 1
ATOM 576 N N . PRO A 1 81 ? 12.339 3.277 10.581 1.00 97.44 81 PRO A N 1
ATOM 577 C CA . PRO A 1 81 ? 11.291 4.078 11.211 1.00 97.44 81 PRO A CA 1
ATOM 578 C C . PRO A 1 81 ? 11.863 5.408 11.718 1.00 97.44 81 PRO A C 1
ATOM 580 O O . PRO A 1 81 ? 12.184 5.566 12.890 1.00 97.44 81 PRO A O 1
ATOM 583 N N . ALA A 1 82 ? 12.064 6.343 10.797 1.00 97.69 82 ALA A N 1
ATOM 584 C CA . ALA A 1 82 ? 12.637 7.655 11.047 1.00 97.69 82 ALA A CA 1
ATOM 585 C C . ALA A 1 82 ? 11.898 8.701 10.218 1.00 97.69 82 ALA A C 1
ATOM 587 O O . ALA A 1 82 ? 11.452 8.413 9.101 1.00 97.69 82 ALA A O 1
ATOM 588 N N . ARG A 1 83 ? 11.826 9.929 10.735 1.00 97.88 83 ARG A N 1
ATOM 589 C CA . ARG A 1 83 ? 11.219 11.069 10.036 1.00 97.88 83 ARG A CA 1
ATOM 590 C C . ARG A 1 83 ? 11.773 11.227 8.615 1.00 97.88 83 ARG A C 1
ATOM 592 O O . ARG A 1 83 ? 11.002 11.338 7.664 1.00 97.88 83 ARG A O 1
ATOM 599 N N . LEU A 1 84 ? 13.096 11.140 8.476 1.00 97.06 84 LEU A N 1
ATOM 600 C CA . LEU A 1 84 ? 13.790 11.275 7.195 1.00 97.06 84 LEU A CA 1
ATOM 601 C C . LEU A 1 84 ? 13.322 10.246 6.153 1.00 97.06 84 LEU A C 1
ATOM 603 O O . LEU A 1 84 ? 13.221 10.573 4.976 1.00 97.06 84 LEU A O 1
ATOM 607 N N . SER A 1 85 ? 13.003 9.015 6.561 1.00 97.12 85 SER A N 1
ATOM 608 C CA . SER A 1 85 ? 12.522 7.983 5.632 1.00 97.12 85 SER A CA 1
ATOM 609 C C . SER A 1 85 ? 11.178 8.361 5.015 1.00 97.12 85 SER A C 1
ATOM 611 O O . SER A 1 85 ? 10.959 8.116 3.833 1.00 97.12 85 SER A O 1
ATOM 613 N N . VAL A 1 86 ? 10.285 8.976 5.796 1.00 98.25 86 VAL A N 1
ATOM 614 C CA . VAL A 1 86 ? 8.990 9.466 5.302 1.00 98.25 86 VAL A CA 1
ATOM 615 C C . VAL A 1 86 ? 9.197 10.662 4.372 1.00 98.25 86 VAL A C 1
ATOM 617 O O . VAL A 1 86 ? 8.631 10.696 3.282 1.00 98.25 86 VAL A O 1
ATOM 620 N N . GLU A 1 87 ? 10.065 11.603 4.752 1.00 97.62 87 GLU A N 1
ATOM 621 C CA . GLU A 1 87 ? 10.411 12.765 3.922 1.00 97.62 87 GLU A CA 1
ATOM 622 C C . GLU A 1 87 ? 11.032 12.348 2.577 1.00 97.62 87 GLU A C 1
ATOM 624 O O . GLU A 1 87 ? 10.729 12.943 1.545 1.00 97.62 87 GLU A O 1
ATOM 629 N N . GLN A 1 88 ? 11.832 11.279 2.547 1.00 95.69 88 GLN A N 1
ATOM 630 C CA . GLN A 1 88 ? 12.362 10.710 1.305 1.00 95.69 88 GLN A CA 1
ATOM 631 C C . GLN A 1 88 ? 11.263 10.142 0.400 1.00 95.69 88 GLN A C 1
ATOM 633 O O . GLN A 1 88 ? 11.328 10.323 -0.813 1.00 95.69 88 GLN A O 1
ATOM 638 N N . ILE A 1 89 ? 10.247 9.478 0.964 1.00 96.06 89 ILE A N 1
ATOM 639 C CA . ILE A 1 89 ? 9.088 9.019 0.185 1.00 96.06 89 ILE A CA 1
ATOM 640 C C . ILE A 1 89 ? 8.314 10.221 -0.361 1.00 96.06 89 ILE A C 1
ATOM 642 O O . ILE A 1 89 ? 7.943 10.220 -1.531 1.00 96.06 89 ILE A O 1
ATOM 646 N N . PHE A 1 90 ? 8.124 11.280 0.431 1.00 97.31 90 PHE A N 1
ATOM 647 C CA . PHE A 1 90 ? 7.501 12.515 -0.053 1.00 97.31 90 PHE A CA 1
ATOM 648 C C . PHE A 1 90 ? 8.287 13.169 -1.186 1.00 97.31 90 PHE A C 1
ATOM 650 O O . PHE A 1 90 ? 7.668 13.589 -2.160 1.00 97.31 90 PHE A O 1
ATOM 657 N N . ALA A 1 91 ? 9.618 13.211 -1.102 1.00 94.75 91 ALA A N 1
ATOM 658 C CA . ALA A 1 91 ? 10.466 13.727 -2.174 1.00 94.75 91 ALA A CA 1
ATOM 659 C C . ALA A 1 91 ? 10.351 12.878 -3.453 1.00 94.75 91 ALA A C 1
ATOM 661 O O . ALA A 1 91 ? 10.291 13.415 -4.557 1.00 94.75 91 ALA A O 1
ATOM 662 N N . SER A 1 92 ? 10.260 11.554 -3.306 1.00 93.12 92 SER A N 1
ATOM 663 C CA . SER A 1 92 ? 9.952 10.625 -4.397 1.00 93.12 92 SER A CA 1
ATOM 664 C C . SER A 1 92 ? 8.597 10.938 -5.044 1.00 93.12 92 SER A C 1
ATOM 666 O O . SER A 1 92 ? 8.515 11.114 -6.260 1.00 93.12 92 SER A O 1
ATOM 668 N N . LEU A 1 93 ? 7.552 11.089 -4.225 1.00 95.06 93 LEU A N 1
ATOM 669 C CA . LEU A 1 93 ? 6.198 11.456 -4.651 1.00 95.06 93 LEU A CA 1
ATOM 670 C C . LEU A 1 93 ? 6.104 12.881 -5.218 1.00 95.06 93 LEU A C 1
ATOM 672 O O . LEU A 1 93 ? 5.164 13.160 -5.941 1.00 95.06 93 LEU A O 1
ATOM 676 N N . ASP A 1 94 ? 7.039 13.786 -4.933 1.00 92.81 94 ASP A N 1
ATOM 677 C CA . ASP A 1 94 ? 7.086 15.120 -5.559 1.00 92.81 94 ASP A CA 1
ATOM 678 C C . ASP A 1 94 ? 7.800 15.134 -6.906 1.00 92.81 94 ASP A C 1
ATOM 680 O O . ASP A 1 94 ? 7.733 16.124 -7.632 1.00 92.81 94 ASP A O 1
ATOM 684 N N . ASN A 1 95 ? 8.518 14.061 -7.226 1.00 90.38 95 ASN A N 1
ATOM 685 C CA . ASN A 1 95 ? 9.436 14.050 -8.346 1.00 90.38 95 ASN A CA 1
ATOM 686 C C . ASN A 1 95 ? 9.209 12.819 -9.227 1.00 90.38 95 ASN A C 1
ATOM 688 O O . ASN A 1 95 ? 8.240 12.770 -9.983 1.00 90.38 95 ASN A O 1
ATOM 692 N N . ALA A 1 96 ? 10.063 11.798 -9.118 1.00 88.31 96 ALA A N 1
ATOM 693 C CA . ALA A 1 96 ? 10.015 10.628 -9.992 1.00 88.31 96 ALA A CA 1
ATOM 694 C C . ALA A 1 96 ? 8.667 9.879 -9.938 1.00 88.31 96 ALA A C 1
ATOM 696 O O . ALA A 1 96 ? 8.270 9.276 -10.927 1.00 88.31 96 ALA A O 1
ATOM 697 N N . GLN A 1 97 ? 7.943 9.943 -8.815 1.00 92.62 97 GLN A N 1
ATOM 698 C CA . GLN A 1 97 ? 6.642 9.299 -8.614 1.00 92.62 97 GLN A CA 1
ATOM 699 C C . GLN A 1 97 ? 5.477 10.302 -8.489 1.00 92.62 97 GLN A C 1
ATOM 701 O O . GLN A 1 97 ? 4.467 9.997 -7.851 1.00 92.62 97 GLN A O 1
ATOM 706 N N . ALA A 1 98 ? 5.571 11.479 -9.123 1.00 93.19 98 ALA A N 1
ATOM 707 C CA . ALA A 1 98 ? 4.551 12.538 -9.059 1.00 93.19 98 ALA A CA 1
ATOM 708 C C . ALA A 1 98 ? 3.117 12.077 -9.375 1.00 93.19 98 ALA A C 1
ATOM 710 O O . ALA A 1 98 ? 2.161 12.559 -8.766 1.00 93.19 98 ALA A O 1
ATOM 711 N N . ALA A 1 99 ? 2.951 11.092 -10.265 1.00 94.50 99 ALA A N 1
ATOM 712 C CA . ALA A 1 99 ? 1.643 10.536 -10.615 1.00 94.50 99 ALA A CA 1
ATOM 713 C C . ALA A 1 99 ? 0.913 9.859 -9.435 1.00 94.50 99 ALA A C 1
ATOM 715 O O . ALA A 1 99 ? -0.312 9.744 -9.468 1.00 94.50 99 ALA A O 1
ATOM 716 N N . LEU A 1 100 ? 1.642 9.423 -8.399 1.00 96.44 100 LEU A N 1
ATOM 717 C CA . LEU A 1 100 ? 1.085 8.786 -7.200 1.00 96.44 100 LEU A CA 1
ATOM 718 C C . LEU A 1 100 ? 0.740 9.792 -6.092 1.00 96.44 100 LEU A C 1
ATOM 720 O O . LEU A 1 100 ? -0.098 9.495 -5.243 1.00 96.44 100 LEU A O 1
ATOM 724 N N . SER A 1 101 ? 1.359 10.977 -6.104 1.00 96.12 101 SER A N 1
ATOM 725 C CA . SER A 1 101 ? 1.237 12.003 -5.056 1.00 96.12 101 SER A CA 1
ATOM 726 C C . SER A 1 101 ? -0.205 12.331 -4.642 1.00 96.12 101 SER A C 1
ATOM 728 O O . SER A 1 101 ? -0.478 12.351 -3.440 1.00 96.12 101 SER A O 1
ATOM 730 N N . PRO A 1 102 ? -1.167 12.513 -5.577 1.00 97.00 102 PRO A N 1
ATOM 731 C CA . PRO A 1 102 ? -2.531 12.906 -5.217 1.00 97.00 102 PRO A CA 1
ATOM 732 C C . PRO A 1 102 ? -3.274 11.896 -4.335 1.00 97.00 102 PRO A C 1
ATOM 734 O O . PRO A 1 102 ? -4.249 12.261 -3.688 1.00 97.00 102 PRO A O 1
ATOM 737 N N . PHE A 1 103 ? -2.841 10.634 -4.318 1.00 97.88 103 PHE A N 1
ATOM 738 C CA . PHE A 1 103 ? -3.540 9.549 -3.629 1.00 97.88 103 PHE A CA 1
ATOM 739 C C . PHE A 1 103 ? -3.095 9.361 -2.178 1.00 97.88 103 PHE A C 1
ATOM 741 O O . PHE A 1 103 ? -3.789 8.700 -1.406 1.00 97.88 103 PHE A O 1
ATOM 748 N N . PHE A 1 104 ? -1.945 9.927 -1.807 1.00 97.75 104 PHE A N 1
ATOM 749 C CA . PHE A 1 104 ? -1.313 9.709 -0.511 1.00 97.75 104 PHE A CA 1
ATOM 750 C C . PHE A 1 104 ? -1.185 11.042 0.234 1.00 97.75 104 PHE A C 1
ATOM 752 O O . PHE A 1 104 ? -0.142 11.699 0.171 1.00 97.75 104 PHE A O 1
ATOM 759 N N . PRO A 1 105 ? -2.242 11.475 0.953 1.00 94.12 105 PRO A N 1
ATOM 760 C CA . PRO A 1 105 ? -2.239 12.752 1.651 1.00 94.12 105 PRO A CA 1
ATOM 761 C C . PRO A 1 105 ? -1.106 12.821 2.674 1.00 94.12 105 PRO A C 1
ATOM 763 O O . PRO A 1 105 ? -0.817 11.849 3.386 1.00 94.12 105 PRO A O 1
ATOM 766 N N . ARG A 1 106 ? -0.488 14.000 2.747 1.00 95.00 106 ARG A N 1
ATOM 767 C CA . ARG A 1 106 ? 0.648 14.305 3.619 1.00 95.00 106 ARG A CA 1
ATOM 768 C C . ARG A 1 106 ? 0.189 14.824 4.973 1.00 95.00 106 ARG A C 1
ATOM 770 O O . ARG A 1 106 ? -0.937 15.278 5.146 1.00 95.00 106 ARG A O 1
ATOM 777 N N . GLY A 1 107 ? 1.102 14.774 5.925 1.00 95.31 107 GLY A N 1
ATOM 778 C CA . GLY A 1 107 ? 0.969 15.400 7.231 1.00 95.31 107 GLY A CA 1
ATOM 779 C C . GLY A 1 107 ? 2.349 15.598 7.837 1.00 95.31 107 GLY A C 1
ATOM 780 O O . GLY A 1 107 ? 3.349 15.176 7.245 1.00 95.31 107 GLY A O 1
ATOM 781 N N . ASP A 1 108 ? 2.393 16.207 9.015 1.00 96.31 108 ASP A N 1
ATOM 782 C CA . ASP A 1 108 ? 3.646 16.425 9.728 1.00 96.31 108 ASP A CA 1
ATOM 783 C C . ASP A 1 108 ? 4.350 15.094 9.985 1.00 96.31 108 ASP A C 1
ATOM 785 O O . ASP A 1 108 ? 3.761 14.143 10.507 1.00 96.31 108 ASP A O 1
ATOM 789 N N . CYS A 1 109 ? 5.615 15.021 9.571 1.00 97.56 109 CYS A N 1
ATOM 790 C CA . CYS A 1 109 ? 6.410 13.817 9.740 1.00 97.56 109 CYS A CA 1
ATOM 791 C C . CYS A 1 109 ? 6.867 13.712 11.195 1.00 97.56 109 CYS A C 1
ATOM 793 O O . CYS A 1 109 ? 7.614 14.565 11.684 1.00 97.56 109 CYS A O 1
ATOM 795 N N . ALA A 1 110 ? 6.441 12.647 11.866 1.00 97.00 110 ALA A N 1
ATOM 796 C CA . ALA A 1 110 ? 6.749 12.394 13.264 1.00 97.00 110 ALA A CA 1
ATOM 797 C C . ALA A 1 110 ? 7.154 10.937 13.494 1.00 97.00 110 ALA A C 1
ATOM 799 O O . ALA A 1 110 ? 6.640 10.012 12.858 1.00 97.00 110 ALA A O 1
ATOM 800 N N . GLU A 1 111 ? 8.069 10.754 14.438 1.00 98.38 111 GLU A N 1
ATOM 801 C CA . GLU A 1 111 ? 8.431 9.455 14.995 1.00 98.38 111 GLU A CA 1
ATOM 802 C C . GLU A 1 111 ? 7.539 9.161 16.200 1.00 98.38 111 GLU A C 1
ATOM 804 O O . GLU A 1 111 ? 7.188 10.056 16.969 1.00 98.38 111 GLU A O 1
ATOM 809 N N . PHE A 1 112 ? 7.146 7.904 16.355 1.00 97.75 112 PHE A N 1
ATOM 810 C CA . PHE A 1 112 ? 6.292 7.457 17.445 1.00 97.75 112 PHE A CA 1
ATOM 811 C C . PHE A 1 112 ? 6.559 5.986 17.767 1.00 97.75 112 PHE A C 1
ATOM 813 O O . PHE A 1 112 ? 7.310 5.298 17.074 1.00 97.75 112 PHE A O 1
ATOM 820 N N . ARG A 1 113 ? 5.945 5.497 18.844 1.00 97.19 113 ARG A N 1
ATOM 821 C CA . ARG A 1 113 ? 5.954 4.078 19.207 1.00 97.19 113 ARG A CA 1
ATOM 822 C C . ARG A 1 113 ? 4.527 3.558 19.244 1.00 97.19 113 ARG A C 1
ATOM 824 O O . ARG A 1 113 ? 3.648 4.224 19.786 1.00 97.19 113 ARG A O 1
ATOM 831 N N . PHE A 1 114 ? 4.312 2.367 18.706 1.00 94.38 114 PHE A N 1
ATOM 832 C CA . PHE A 1 114 ? 3.045 1.650 18.798 1.00 94.38 114 PHE A CA 1
ATOM 833 C C . PHE A 1 114 ? 3.320 0.242 19.312 1.00 94.38 114 PHE A C 1
ATOM 835 O O . PHE A 1 114 ? 4.059 -0.497 18.673 1.00 94.38 114 PHE A O 1
ATOM 842 N N . ASN A 1 115 ? 2.784 -0.110 20.485 1.00 91.25 115 ASN A N 1
ATOM 843 C CA . ASN A 1 115 ? 3.120 -1.352 21.199 1.00 91.25 115 ASN A CA 1
ATOM 844 C C . ASN A 1 115 ? 4.636 -1.579 21.309 1.00 91.25 115 ASN A C 1
ATOM 846 O O . ASN A 1 115 ? 5.142 -2.636 20.951 1.00 91.25 115 ASN A O 1
ATOM 850 N N . ASP A 1 116 ? 5.369 -0.543 21.723 1.00 93.69 116 ASP A N 1
ATOM 851 C CA . ASP A 1 116 ? 6.833 -0.554 21.824 1.00 93.69 116 ASP A CA 1
ATOM 852 C C . ASP A 1 116 ? 7.617 -0.770 20.520 1.00 93.69 116 ASP A C 1
ATOM 854 O O . ASP A 1 116 ? 8.850 -0.847 20.532 1.00 93.69 116 ASP A O 1
ATOM 858 N N . ILE A 1 117 ? 6.936 -0.743 19.379 1.00 95.69 117 ILE A N 1
ATOM 859 C CA . ILE A 1 117 ? 7.567 -0.804 18.068 1.00 95.69 117 ILE A CA 1
ATOM 860 C C . ILE A 1 117 ? 7.797 0.624 17.560 1.00 95.69 117 ILE A C 1
ATOM 862 O O . ILE A 1 117 ? 6.836 1.398 17.473 1.00 95.69 117 ILE A O 1
ATOM 866 N N . PRO A 1 118 ? 9.047 1.016 17.245 1.00 97.56 118 PRO A N 1
ATOM 867 C CA . PRO A 1 118 ? 9.338 2.327 16.679 1.00 97.56 118 PRO A CA 1
ATOM 868 C C . PRO A 1 118 ? 8.785 2.444 15.255 1.00 97.56 118 PRO A C 1
ATOM 870 O O . PRO A 1 118 ? 8.958 1.551 14.430 1.00 97.56 118 PRO A O 1
ATOM 873 N N . MET A 1 119 ? 8.156 3.577 14.955 1.00 97.88 119 MET A N 1
ATOM 874 C CA . MET A 1 119 ? 7.584 3.897 13.648 1.00 97.88 119 MET A CA 1
ATOM 875 C C . MET A 1 119 ? 7.790 5.374 13.319 1.00 97.88 119 MET A C 1
ATOM 877 O O . MET A 1 119 ? 7.985 6.206 14.204 1.00 97.88 119 MET A O 1
ATOM 881 N N . ALA A 1 120 ? 7.679 5.717 12.039 1.00 98.31 120 ALA A N 1
ATOM 882 C CA . ALA A 1 120 ? 7.507 7.096 11.603 1.00 98.31 120 ALA A CA 1
ATOM 883 C C . ALA A 1 120 ? 6.320 7.211 10.649 1.00 98.31 120 ALA A C 1
ATOM 885 O O . ALA A 1 120 ? 6.023 6.280 9.898 1.00 98.31 120 ALA A O 1
ATOM 886 N N . ARG A 1 121 ? 5.632 8.352 10.683 1.00 98.25 121 ARG A N 1
ATOM 887 C CA . ARG A 1 121 ? 4.455 8.620 9.855 1.00 98.25 121 ARG A CA 1
AT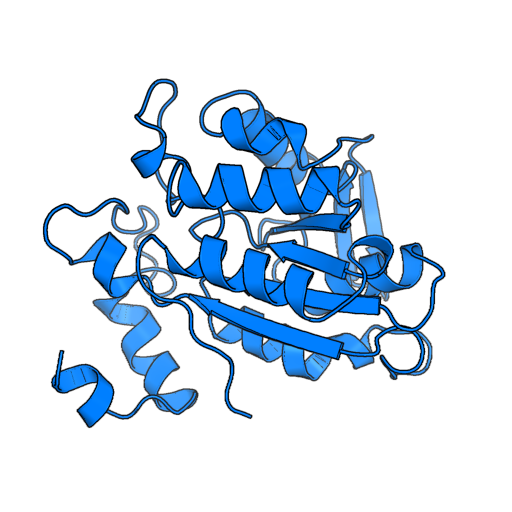OM 888 C C . ARG A 1 121 ? 4.427 10.071 9.395 1.00 98.25 121 ARG A C 1
ATOM 890 O O . ARG A 1 121 ? 4.759 10.959 10.171 1.00 98.25 121 ARG A O 1
ATOM 897 N N . GLY A 1 122 ? 3.934 10.295 8.180 1.00 98.06 122 GLY A N 1
ATOM 898 C CA . GLY A 1 122 ? 3.464 11.590 7.686 1.00 98.06 122 GLY A CA 1
ATOM 899 C C . GLY A 1 122 ? 2.182 11.383 6.880 1.00 98.06 122 GLY A C 1
ATOM 900 O O . GLY A 1 122 ? 2.214 10.820 5.789 1.00 98.06 122 GLY A O 1
ATOM 901 N N . GLY A 1 123 ? 1.030 11.785 7.423 1.00 96.94 123 GLY A N 1
ATOM 902 C CA . GLY A 1 123 ? -0.266 11.598 6.757 1.00 96.94 123 GLY A CA 1
ATOM 903 C C . GLY A 1 123 ? -0.619 10.122 6.528 1.00 96.94 123 GLY A C 1
ATOM 904 O O . GLY A 1 123 ? -0.911 9.398 7.481 1.00 96.94 123 GLY A O 1
ATOM 905 N N . SER A 1 124 ? -0.626 9.676 5.275 1.00 97.94 124 SER A N 1
ATOM 906 C CA . SER A 1 124 ? -0.924 8.292 4.858 1.00 97.94 124 SER A CA 1
ATOM 907 C C . SER A 1 124 ? 0.318 7.416 4.630 1.00 97.94 124 SER A C 1
ATOM 909 O O . SER A 1 124 ? 0.186 6.245 4.276 1.00 97.94 124 SER A O 1
ATOM 911 N N . VAL A 1 125 ? 1.520 7.955 4.853 1.00 98.62 125 VAL A N 1
ATOM 912 C CA . VAL A 1 125 ? 2.793 7.258 4.628 1.00 98.62 125 VAL A CA 1
ATOM 913 C C . VAL A 1 125 ? 3.420 6.849 5.956 1.00 98.62 125 VAL A C 1
ATOM 915 O O . VAL A 1 125 ? 3.567 7.679 6.855 1.00 98.62 125 VAL A O 1
ATOM 918 N N . TYR A 1 126 ? 3.811 5.580 6.060 1.00 98.62 126 TYR A N 1
ATOM 919 C CA . TYR A 1 126 ? 4.425 4.963 7.233 1.00 98.62 126 TYR A CA 1
ATOM 920 C C . TYR A 1 126 ? 5.770 4.324 6.887 1.00 98.62 126 TYR A C 1
ATOM 922 O O . TYR A 1 126 ? 5.878 3.587 5.908 1.00 98.62 126 TYR A O 1
ATOM 930 N N . ALA A 1 127 ? 6.767 4.534 7.746 1.00 98.25 127 ALA A N 1
ATOM 931 C CA . ALA A 1 127 ? 8.023 3.790 7.757 1.00 98.25 127 ALA A CA 1
ATOM 932 C C . ALA A 1 127 ? 8.093 2.930 9.026 1.00 98.25 127 ALA A C 1
ATOM 934 O O . ALA A 1 127 ? 7.961 3.450 10.138 1.00 98.25 127 ALA A O 1
ATOM 935 N N . SER A 1 128 ? 8.265 1.618 8.850 1.00 97.00 128 SER A N 1
ATOM 936 C CA . SER A 1 128 ? 8.043 0.623 9.913 1.00 97.00 128 SER A CA 1
ATOM 937 C C . SER A 1 128 ? 9.208 -0.337 10.160 1.00 97.00 128 SER A C 1
ATOM 939 O O . SER A 1 128 ? 9.122 -1.142 11.075 1.00 97.00 128 SER A O 1
ATOM 941 N N . GLY A 1 129 ? 10.301 -0.286 9.388 1.00 90.75 129 GLY A N 1
ATOM 942 C CA . GLY A 1 129 ? 11.443 -1.183 9.618 1.00 90.75 129 GLY A CA 1
ATOM 943 C C . GLY A 1 129 ? 11.082 -2.676 9.590 1.00 90.75 129 GLY A C 1
ATOM 944 O O . GLY A 1 129 ? 11.510 -3.404 10.474 1.00 90.75 129 GLY A O 1
ATOM 945 N N . TYR A 1 130 ? 10.287 -3.103 8.601 1.00 91.69 130 TYR A N 1
ATOM 946 C CA . TYR A 1 130 ? 9.669 -4.437 8.440 1.00 91.69 130 TYR A CA 1
ATOM 947 C C . TYR A 1 130 ? 8.473 -4.759 9.352 1.00 91.69 130 TYR A C 1
ATOM 949 O O . TYR A 1 130 ? 7.760 -5.725 9.088 1.00 91.69 130 TYR A O 1
ATOM 957 N N . GLU A 1 131 ? 8.140 -3.913 10.328 1.00 95.44 131 GLU A N 1
ATOM 958 C CA . GLU A 1 131 ? 6.999 -4.110 11.239 1.00 95.44 131 GLU A CA 1
ATOM 959 C C . GLU A 1 131 ? 5.654 -3.690 10.609 1.00 95.44 131 GLU A C 1
ATOM 961 O O . GLU A 1 131 ? 4.867 -2.910 11.159 1.00 95.44 131 GLU A O 1
ATOM 966 N N . LYS A 1 132 ? 5.374 -4.200 9.404 1.00 97.44 132 LYS A N 1
ATOM 967 C CA . LYS A 1 132 ? 4.214 -3.798 8.590 1.00 97.44 132 LYS A CA 1
ATOM 968 C C . LYS A 1 132 ? 2.883 -4.216 9.205 1.00 97.44 132 LYS A C 1
ATOM 970 O O . LYS A 1 132 ? 1.904 -3.479 9.109 1.00 97.44 132 LYS A O 1
ATOM 975 N N . ALA A 1 133 ? 2.859 -5.361 9.886 1.00 96.38 133 ALA A N 1
ATOM 976 C CA . ALA A 1 133 ? 1.695 -5.833 10.630 1.00 96.38 133 ALA A CA 1
ATOM 977 C C . ALA A 1 133 ? 1.304 -4.854 11.751 1.00 96.38 133 ALA A C 1
ATOM 979 O O . ALA A 1 133 ? 0.125 -4.535 11.918 1.00 96.38 133 ALA A O 1
ATOM 980 N N . ALA A 1 134 ? 2.292 -4.309 12.466 1.00 96.44 134 ALA A N 1
ATOM 981 C CA . ALA A 1 134 ? 2.073 -3.315 13.508 1.00 96.44 134 ALA A CA 1
ATOM 982 C C . ALA A 1 134 ? 1.618 -1.965 12.929 1.00 96.44 134 ALA A C 1
ATOM 984 O O . ALA A 1 134 ? 0.691 -1.346 13.457 1.00 96.44 134 ALA A O 1
ATOM 985 N N . ALA A 1 135 ? 2.210 -1.525 11.812 1.00 97.88 135 ALA A N 1
ATOM 986 C CA . ALA A 1 135 ? 1.761 -0.323 11.109 1.00 97.88 135 ALA A CA 1
ATOM 987 C C . ALA A 1 135 ? 0.306 -0.456 10.624 1.00 97.88 135 ALA A C 1
ATOM 989 O O . ALA A 1 135 ? -0.491 0.468 10.805 1.00 97.88 135 ALA A O 1
ATOM 990 N N . LEU A 1 136 ? -0.070 -1.620 10.079 1.00 97.75 136 LEU A N 1
ATOM 991 C CA . LEU A 1 136 ? -1.444 -1.907 9.678 1.00 97.75 136 LEU A CA 1
ATOM 992 C C . LEU A 1 136 ? -2.406 -1.863 10.873 1.00 97.75 136 LEU A C 1
ATOM 994 O O . LEU A 1 136 ? -3.445 -1.207 10.796 1.00 97.75 136 LEU A O 1
ATOM 998 N N . ALA A 1 137 ? -2.058 -2.510 11.987 1.00 95.94 137 ALA A N 1
ATOM 999 C CA . ALA A 1 137 ? -2.867 -2.485 13.205 1.00 95.94 137 ALA A CA 1
ATOM 1000 C C . ALA A 1 137 ? -3.095 -1.053 13.720 1.00 95.94 137 ALA A C 1
ATOM 1002 O O . ALA A 1 137 ? -4.210 -0.687 14.109 1.00 95.94 137 ALA A O 1
ATOM 1003 N N . HIS A 1 138 ? -2.070 -0.203 13.649 1.00 96.31 138 HIS A N 1
ATOM 1004 C CA . HIS A 1 138 ? -2.200 1.210 13.980 1.00 96.31 138 HIS A CA 1
ATOM 1005 C C . HIS A 1 138 ? -3.123 1.964 13.001 1.00 96.31 138 HIS A C 1
ATOM 1007 O O . HIS A 1 138 ? -3.981 2.730 13.446 1.00 96.31 138 HIS A O 1
ATOM 1013 N N . ILE A 1 139 ? -3.011 1.730 11.684 1.00 96.81 139 ILE A N 1
ATOM 1014 C CA . ILE A 1 139 ? -3.909 2.321 10.669 1.00 96.81 139 ILE A CA 1
ATOM 1015 C C . ILE A 1 139 ? -5.368 1.950 10.954 1.00 96.81 139 ILE A C 1
ATOM 1017 O O . ILE A 1 139 ? -6.228 2.835 10.980 1.00 96.81 139 ILE A O 1
ATOM 1021 N N . VAL A 1 140 ? -5.639 0.663 11.192 1.00 95.62 140 VAL A N 1
ATOM 1022 C CA . VAL A 1 140 ? -6.972 0.130 11.511 1.00 95.62 140 VAL A CA 1
ATOM 1023 C C . VAL A 1 140 ? -7.513 0.770 12.790 1.00 95.62 140 VAL A C 1
ATOM 1025 O O . VAL A 1 140 ? -8.629 1.292 12.795 1.00 95.62 140 VAL A O 1
ATOM 1028 N N . SER A 1 141 ? -6.707 0.808 13.854 1.00 92.75 141 SER A N 1
ATOM 1029 C CA . SER A 1 141 ? -7.088 1.408 15.141 1.00 92.75 141 SER A CA 1
ATOM 1030 C C . SER A 1 141 ? -7.428 2.897 15.007 1.00 92.75 141 SER A C 1
ATOM 1032 O O . SER A 1 141 ? -8.385 3.383 15.614 1.00 92.75 141 SER A O 1
ATOM 1034 N N . ALA A 1 142 ? -6.694 3.625 14.161 1.00 93.19 142 ALA A N 1
ATOM 1035 C CA . ALA A 1 142 ? -6.925 5.043 13.912 1.00 93.19 142 ALA A CA 1
ATOM 1036 C C . ALA A 1 142 ? -8.232 5.332 13.150 1.00 93.19 142 ALA A C 1
ATOM 1038 O O . ALA A 1 142 ? -8.770 6.431 13.291 1.00 93.19 142 ALA A O 1
ATOM 1039 N N . GLN A 1 143 ? -8.776 4.371 12.390 1.00 91.38 143 GLN A N 1
ATOM 1040 C CA . GLN A 1 143 ? -10.042 4.570 11.671 1.00 91.38 143 GLN A CA 1
ATOM 1041 C C . GLN A 1 143 ? -11.246 4.695 12.607 1.00 91.38 143 GLN A C 1
ATOM 1043 O O . GLN A 1 143 ? -12.245 5.299 12.217 1.00 91.38 143 GLN A O 1
ATOM 1048 N N . LYS A 1 144 ? -11.179 4.116 13.818 1.00 87.31 144 LYS A N 1
ATOM 1049 C CA . LYS A 1 144 ? -12.282 4.089 14.801 1.00 87.31 144 LYS A CA 1
ATOM 1050 C C . LYS A 1 144 ? -13.613 3.602 14.198 1.00 87.31 144 LYS A C 1
ATOM 1052 O O . LYS A 1 144 ? -14.683 4.111 14.527 1.00 87.31 144 LYS A O 1
ATOM 1057 N N . ARG A 1 145 ? -13.543 2.633 13.281 1.00 86.75 145 ARG A N 1
ATOM 1058 C CA . ARG A 1 145 ? -14.679 2.047 12.553 1.00 86.75 145 ARG A CA 1
ATOM 1059 C C . ARG A 1 145 ? -14.585 0.526 12.586 1.00 86.75 145 ARG A C 1
ATOM 1061 O O . ARG A 1 145 ? -13.489 -0.023 12.588 1.00 86.75 145 ARG A O 1
ATOM 1068 N N . ALA A 1 146 ? -15.742 -0.127 12.592 1.00 89.50 146 ALA A N 1
ATOM 1069 C CA . ALA A 1 146 ? -15.858 -1.576 12.492 1.00 89.50 146 ALA A CA 1
ATOM 1070 C C . ALA A 1 146 ? -16.156 -2.016 11.053 1.00 89.50 146 ALA A C 1
ATOM 1072 O O . ALA A 1 146 ? -16.675 -1.239 10.245 1.00 89.50 146 ALA A O 1
ATOM 1073 N N . GLY A 1 147 ? -15.866 -3.282 10.757 1.00 91.44 147 GLY A N 1
ATOM 1074 C CA . GLY A 1 147 ? -16.147 -3.887 9.457 1.00 91.44 147 GLY A CA 1
ATOM 1075 C C . GLY A 1 147 ? -15.327 -3.305 8.303 1.00 91.44 147 GLY A C 1
ATOM 1076 O O . GLY A 1 147 ? -15.837 -3.187 7.189 1.00 91.44 147 GLY A O 1
ATOM 1077 N N . LEU A 1 148 ? -14.083 -2.907 8.575 1.00 96.12 148 LEU A N 1
ATOM 1078 C CA . LEU A 1 148 ? -13.124 -2.504 7.550 1.00 96.12 148 LEU A CA 1
ATOM 1079 C C . LEU A 1 148 ? -12.734 -3.708 6.693 1.00 96.12 148 LEU A C 1
ATOM 1081 O O . LEU A 1 148 ? -12.611 -4.825 7.192 1.00 96.12 148 LEU A O 1
ATOM 1085 N N . ARG A 1 149 ? -12.505 -3.469 5.408 1.00 96.62 149 ARG A N 1
ATOM 1086 C CA . ARG A 1 149 ? -11.933 -4.442 4.479 1.00 96.62 149 ARG A CA 1
ATOM 1087 C C . ARG A 1 149 ? -10.549 -3.957 4.109 1.00 96.62 149 ARG A C 1
ATOM 1089 O O . ARG A 1 149 ? -10.399 -2.834 3.631 1.00 96.62 149 ARG A O 1
ATOM 1096 N N . VAL A 1 150 ? -9.546 -4.765 4.395 1.00 97.75 150 VAL A N 1
ATOM 1097 C CA . VAL A 1 150 ? -8.145 -4.391 4.274 1.00 97.75 150 VAL A CA 1
ATOM 1098 C C . VAL A 1 150 ? -7.510 -5.228 3.182 1.00 97.75 150 VAL A C 1
ATOM 1100 O O . VAL A 1 150 ? -7.542 -6.454 3.233 1.00 97.75 150 VAL A O 1
ATOM 1103 N N . PHE A 1 151 ? -6.887 -4.551 2.229 1.00 98.44 151 PHE A N 1
ATOM 1104 C CA . PHE A 1 151 ? -6.117 -5.173 1.168 1.00 98.44 151 PHE A CA 1
ATOM 1105 C C . PHE A 1 151 ? -4.682 -4.680 1.281 1.00 98.44 151 PHE A C 1
ATOM 1107 O O . PHE A 1 151 ? -4.426 -3.479 1.168 1.00 98.44 151 PHE A O 1
ATOM 1114 N N . PHE A 1 152 ? -3.768 -5.600 1.569 1.00 98.44 152 PHE A N 1
ATOM 1115 C CA . PHE A 1 152 ? -2.346 -5.318 1.712 1.00 98.44 152 PHE A CA 1
ATOM 1116 C C . PHE A 1 152 ? -1.585 -5.840 0.493 1.00 98.44 152 PHE A C 1
ATOM 1118 O O . PHE A 1 152 ? -1.869 -6.942 0.030 1.00 98.44 152 PHE A O 1
ATOM 1125 N N . PHE A 1 153 ? -0.635 -5.064 -0.022 1.00 97.81 153 PHE A N 1
ATOM 1126 C CA . PHE A 1 153 ? 0.138 -5.392 -1.220 1.00 97.81 153 PHE A CA 1
ATOM 1127 C C . PHE A 1 153 ? 1.630 -5.204 -0.953 1.00 97.81 153 PHE A C 1
ATOM 1129 O O . PHE A 1 153 ? 2.036 -4.146 -0.475 1.00 97.81 153 PHE A O 1
ATOM 1136 N N . ASP A 1 154 ? 2.435 -6.203 -1.302 1.00 95.50 154 ASP A N 1
ATOM 1137 C CA . ASP A 1 154 ? 3.893 -6.198 -1.142 1.00 95.50 154 ASP A CA 1
ATOM 1138 C C . ASP A 1 154 ? 4.544 -7.018 -2.261 1.00 95.50 154 ASP A C 1
ATOM 1140 O O . ASP A 1 154 ? 3.926 -7.933 -2.807 1.00 95.50 154 ASP A O 1
ATOM 1144 N N . ASP A 1 155 ? 5.795 -6.740 -2.597 1.00 89.88 155 ASP A N 1
ATOM 1145 C CA . ASP A 1 155 ? 6.599 -7.569 -3.491 1.00 89.88 155 ASP A CA 1
ATOM 1146 C C . ASP A 1 155 ? 7.283 -8.716 -2.727 1.00 89.88 155 ASP A C 1
ATOM 1148 O O . ASP A 1 155 ? 7.635 -9.737 -3.318 1.00 89.88 155 ASP A O 1
ATOM 1152 N N . SER A 1 156 ? 7.395 -8.611 -1.399 1.00 88.00 156 SER A N 1
ATOM 1153 C CA . SER A 1 156 ? 7.898 -9.681 -0.540 1.00 88.00 156 SER A CA 1
ATOM 1154 C C . SER A 1 156 ? 6.778 -10.572 -0.004 1.00 88.00 156 SER A C 1
ATOM 1156 O O . SER A 1 156 ? 5.967 -10.173 0.835 1.00 88.00 156 SER A O 1
ATOM 1158 N N . VAL A 1 157 ? 6.814 -11.853 -0.389 1.00 84.75 157 VAL A N 1
ATOM 1159 C CA . VAL A 1 157 ? 5.909 -12.888 0.145 1.00 84.75 157 VAL A CA 1
ATOM 1160 C C . VAL A 1 157 ? 5.986 -13.017 1.672 1.00 84.75 157 VAL A C 1
ATOM 1162 O O . VAL A 1 157 ? 4.978 -13.319 2.311 1.00 84.75 157 VAL A O 1
ATOM 1165 N N . VAL A 1 158 ? 7.147 -12.738 2.278 1.00 86.88 158 VAL A N 1
ATOM 1166 C CA . VAL A 1 158 ? 7.318 -12.773 3.740 1.00 86.88 158 VAL A CA 1
ATOM 1167 C C . VAL A 1 158 ? 6.523 -11.667 4.400 1.00 86.88 158 VAL A C 1
ATOM 1169 O O . VAL A 1 158 ? 5.782 -11.938 5.340 1.00 86.88 158 VAL A O 1
ATOM 1172 N N . ASN A 1 159 ? 6.650 -10.436 3.903 1.00 91.50 159 ASN A N 1
ATOM 1173 C CA . ASN A 1 159 ? 5.910 -9.301 4.444 1.00 91.50 159 ASN A CA 1
ATOM 1174 C C . ASN A 1 159 ? 4.403 -9.563 4.351 1.00 91.50 159 ASN A C 1
ATOM 1176 O O . ASN A 1 159 ? 3.688 -9.400 5.342 1.00 91.50 159 ASN A O 1
ATOM 1180 N N . SER A 1 160 ? 3.931 -10.050 3.199 1.00 91.88 160 SER A N 1
ATOM 1181 C CA . SER A 1 160 ? 2.524 -10.399 3.000 1.00 91.88 160 SER A CA 1
ATOM 1182 C C . SER A 1 160 ? 2.059 -11.501 3.957 1.00 91.88 160 SER A C 1
ATOM 1184 O O . SER A 1 160 ? 0.973 -11.391 4.534 1.00 91.88 160 SER A O 1
ATOM 1186 N N . TYR A 1 161 ? 2.878 -12.533 4.184 1.00 89.19 161 TYR A N 1
ATOM 1187 C CA . TYR A 1 161 ? 2.581 -13.611 5.130 1.00 89.19 161 TYR A CA 1
ATOM 1188 C C . TYR A 1 161 ? 2.529 -13.125 6.578 1.00 89.19 161 TYR A C 1
ATOM 1190 O O . TYR A 1 161 ? 1.596 -13.455 7.312 1.00 89.19 161 TYR A O 1
ATOM 1198 N N . VAL A 1 162 ? 3.511 -12.325 6.997 1.00 91.00 162 VAL A N 1
ATOM 1199 C CA . VAL A 1 162 ? 3.562 -11.747 8.343 1.00 91.00 162 VAL A CA 1
ATOM 1200 C C . VAL A 1 162 ? 2.319 -10.893 8.574 1.00 91.00 162 VAL A C 1
ATOM 1202 O O . VAL A 1 162 ? 1.590 -11.137 9.527 1.00 91.00 162 VAL A O 1
ATOM 1205 N N . VAL A 1 163 ? 1.979 -9.984 7.657 1.00 94.25 163 VAL A N 1
ATOM 1206 C CA . VAL A 1 163 ? 0.754 -9.175 7.767 1.00 94.25 163 VAL A CA 1
ATOM 1207 C C . VAL A 1 163 ? -0.502 -10.043 7.895 1.00 94.25 163 VAL A C 1
ATOM 1209 O O . VAL A 1 163 ? -1.325 -9.784 8.773 1.00 94.25 163 VAL A O 1
ATOM 1212 N N . ALA A 1 164 ? -0.637 -11.089 7.075 1.00 92.38 164 ALA A N 1
ATOM 1213 C CA . ALA A 1 164 ? -1.803 -11.973 7.103 1.00 92.38 164 ALA A CA 1
ATOM 1214 C C . ALA A 1 164 ? -1.952 -12.752 8.422 1.00 92.38 164 ALA A C 1
ATOM 1216 O O . ALA A 1 164 ? -3.066 -13.107 8.804 1.00 92.38 164 ALA A O 1
ATOM 1217 N N . THR A 1 165 ? -0.844 -13.033 9.115 1.00 89.25 165 THR A N 1
ATOM 1218 C CA . THR A 1 165 ? -0.823 -13.934 10.277 1.00 89.25 165 THR A CA 1
ATOM 1219 C C . THR A 1 165 ? -0.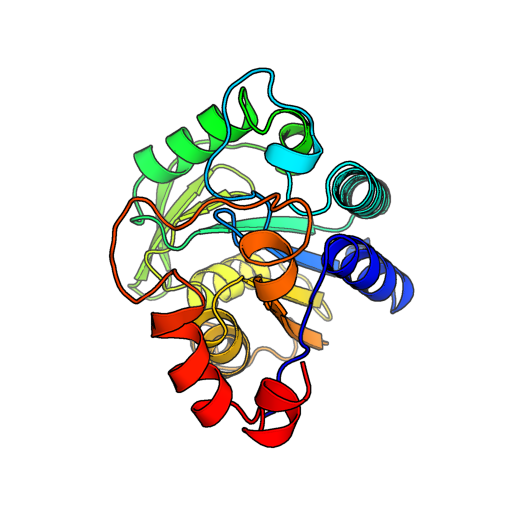633 -13.231 11.620 1.00 89.25 165 THR A C 1
ATOM 1221 O O . THR A 1 165 ? -1.079 -13.764 12.636 1.00 89.25 165 THR A O 1
ATOM 1224 N N . SER A 1 166 ? -0.018 -12.044 11.659 1.00 90.00 166 SER A N 1
ATOM 1225 C CA . SER A 1 166 ? 0.373 -11.380 12.911 1.00 90.00 166 SER A CA 1
ATOM 1226 C C . SER A 1 166 ? -0.280 -10.020 13.159 1.00 90.00 166 SER A C 1
ATOM 1228 O O . SER A 1 166 ? -0.216 -9.530 14.284 1.00 90.00 166 SER A O 1
ATOM 1230 N N . ALA A 1 167 ? -0.986 -9.418 12.192 1.00 89.38 167 ALA A N 1
ATOM 1231 C CA . ALA A 1 167 ? -1.606 -8.098 12.389 1.00 89.38 167 ALA A CA 1
ATOM 1232 C C . ALA A 1 167 ? -2.555 -8.040 13.606 1.00 89.38 167 ALA A C 1
ATOM 1234 O O . ALA A 1 167 ? -2.601 -7.030 14.307 1.00 89.38 167 ALA A O 1
ATOM 1235 N N . ALA A 1 168 ? -3.248 -9.139 13.926 1.00 87.56 168 ALA A N 1
ATOM 1236 C CA . ALA A 1 168 ? -4.107 -9.233 15.109 1.00 87.56 168 ALA A CA 1
ATOM 1237 C C . ALA A 1 168 ? -3.356 -9.120 16.438 1.00 87.56 168 ALA A C 1
ATOM 1239 O O . ALA A 1 168 ? -3.887 -8.546 17.385 1.00 87.56 168 ALA A O 1
ATOM 1240 N N . GLN A 1 169 ? -2.112 -9.595 16.500 1.00 89.94 169 GLN A N 1
ATOM 1241 C CA . GLN A 1 169 ? -1.301 -9.573 17.720 1.00 89.94 169 GLN A CA 1
ATOM 1242 C C . GLN A 1 169 ? -0.951 -8.143 18.152 1.00 89.94 169 GLN A C 1
ATOM 1244 O O . GLN A 1 169 ? -0.708 -7.897 19.329 1.00 89.94 169 GLN A O 1
ATOM 1249 N N . HIS A 1 170 ? -0.977 -7.191 17.216 1.00 87.69 170 HIS A N 1
ATOM 1250 C CA . HIS A 1 170 ? -0.727 -5.776 17.484 1.00 87.69 170 HIS A CA 1
ATOM 1251 C C . HIS A 1 170 ? -2.009 -4.970 17.764 1.00 87.69 170 HIS A C 1
ATOM 1253 O O . HIS A 1 170 ? -1.933 -3.771 18.036 1.00 87.69 170 HIS A O 1
ATOM 1259 N N . MET A 1 171 ? -3.190 -5.589 17.707 1.00 85.56 171 MET A N 1
ATOM 1260 C CA . MET A 1 171 ? -4.450 -4.939 18.072 1.00 85.56 171 MET A CA 1
ATOM 1261 C C . MET A 1 171 ? -4.696 -5.049 19.579 1.00 85.56 171 MET A C 1
ATOM 1263 O O . MET A 1 171 ? -4.372 -6.059 20.206 1.00 85.56 171 MET A O 1
ATOM 1267 N N . ALA A 1 172 ? -5.332 -4.034 20.171 1.00 79.44 172 ALA A N 1
ATOM 1268 C CA . ALA A 1 172 ? -5.782 -4.114 21.558 1.00 79.44 172 ALA A CA 1
ATOM 1269 C C . ALA A 1 172 ? -6.767 -5.288 21.721 1.00 79.44 172 ALA A C 1
ATOM 1271 O O . ALA A 1 172 ? -7.796 -5.336 21.052 1.00 79.44 172 ALA A O 1
ATOM 1272 N N . GLY A 1 173 ? -6.435 -6.245 22.591 1.00 76.62 173 GLY A N 1
ATOM 1273 C CA . GLY A 1 173 ? -7.214 -7.476 22.771 1.00 76.62 173 GLY A CA 1
ATOM 1274 C C . GLY A 1 173 ? -6.854 -8.620 21.815 1.00 76.62 173 GLY A C 1
ATOM 1275 O O . GLY A 1 173 ? -7.497 -9.663 21.873 1.00 76.62 173 GLY A O 1
ATOM 1276 N N . GLY A 1 174 ? -5.835 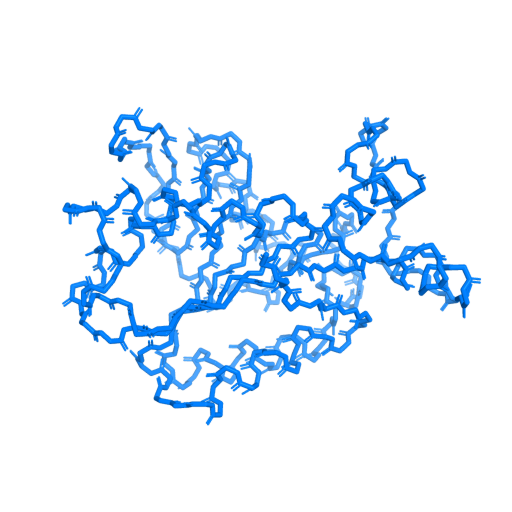-8.461 20.960 1.00 79.81 174 GLY A N 1
ATOM 1277 C CA . GLY A 1 174 ? -5.271 -9.547 20.148 1.00 79.81 174 GLY A CA 1
ATOM 1278 C C . GLY A 1 174 ? -6.154 -10.037 18.995 1.00 79.81 174 GLY A C 1
ATOM 1279 O O . GLY A 1 174 ? -5.833 -11.045 18.368 1.00 79.81 174 GLY A O 1
ATOM 1280 N N . ALA A 1 175 ? -7.269 -9.355 18.717 1.00 78.25 175 ALA A N 1
ATOM 1281 C CA . ALA A 1 175 ? -8.231 -9.733 17.689 1.00 78.25 175 ALA A CA 1
ATOM 1282 C C . ALA A 1 175 ? -8.415 -8.609 16.655 1.00 78.25 175 ALA A C 1
ATOM 1284 O O . ALA A 1 175 ? -8.584 -7.442 17.007 1.00 78.25 175 ALA A O 1
ATOM 1285 N N . LEU A 1 176 ? -8.404 -8.971 15.365 1.00 80.19 176 LEU A N 1
ATOM 1286 C CA . LEU A 1 176 ? -8.739 -8.054 14.261 1.00 80.19 176 LEU A CA 1
ATOM 1287 C C . LEU A 1 176 ? -10.252 -7.861 14.112 1.00 80.19 176 LEU A C 1
ATOM 1289 O O . LEU A 1 176 ? -10.716 -6.750 13.852 1.00 80.19 176 LEU A O 1
ATOM 1293 N N . ALA A 1 177 ? -11.029 -8.928 14.304 1.00 68.25 177 ALA A N 1
ATOM 1294 C CA . ALA A 1 177 ? -12.475 -8.830 14.470 1.00 68.25 177 ALA A CA 1
ATOM 1295 C C . ALA A 1 177 ? -12.740 -8.167 15.833 1.00 68.25 177 ALA A C 1
ATOM 1297 O O . ALA A 1 177 ? -12.157 -8.627 16.815 1.00 68.25 177 ALA A O 1
ATOM 1298 N N . PRO A 1 178 ? -13.551 -7.096 15.961 1.00 80.56 178 PRO A N 1
ATOM 1299 C CA . PRO A 1 178 ? -14.618 -6.590 15.079 1.00 80.56 178 PRO A CA 1
ATOM 1300 C C . PRO A 1 178 ? -14.232 -5.414 14.155 1.00 80.56 178 PRO A C 1
ATOM 1302 O O . PRO A 1 178 ? -15.066 -4.930 13.383 1.00 80.56 178 PRO A O 1
ATOM 1305 N N . ALA A 1 179 ? -12.999 -4.909 14.248 1.00 84.25 179 ALA A N 1
ATOM 1306 C CA . ALA A 1 179 ? -12.552 -3.749 13.475 1.00 84.25 179 ALA A CA 1
ATOM 1307 C C . ALA A 1 179 ? -12.435 -4.069 11.977 1.00 84.25 179 ALA A C 1
ATOM 1309 O O . ALA A 1 179 ? -12.823 -3.258 11.136 1.00 84.25 179 ALA A O 1
ATOM 1310 N N . VAL A 1 180 ? -11.959 -5.272 11.652 1.00 87.69 180 VAL A N 1
ATOM 1311 C CA . VAL A 1 180 ? -11.714 -5.749 10.289 1.00 87.69 180 VAL A CA 1
ATOM 1312 C C . VAL A 1 180 ? -12.644 -6.922 9.983 1.00 87.69 180 VAL A C 1
ATOM 1314 O O . VAL A 1 180 ? -12.613 -7.938 10.673 1.00 87.69 180 VAL A O 1
ATOM 1317 N N . ALA A 1 181 ? -13.484 -6.766 8.960 1.00 86.81 181 ALA A N 1
ATOM 1318 C CA . ALA A 1 181 ? -14.331 -7.829 8.419 1.00 86.81 181 ALA A CA 1
ATOM 1319 C C . ALA A 1 181 ? -13.562 -8.746 7.458 1.00 86.81 181 ALA A C 1
ATOM 1321 O O . ALA A 1 181 ? -13.877 -9.927 7.363 1.00 86.81 181 ALA A O 1
ATOM 1322 N N . GLU A 1 182 ? -12.564 -8.207 6.757 1.00 91.31 182 GLU A N 1
ATOM 1323 C CA . GLU A 1 182 ? -11.772 -8.937 5.768 1.00 91.31 182 GLU A CA 1
ATOM 1324 C C . GLU A 1 182 ? -10.342 -8.389 5.738 1.00 91.31 182 GLU A C 1
ATOM 1326 O O . GLU A 1 182 ? -10.151 -7.172 5.696 1.00 91.31 182 GLU A O 1
ATOM 1331 N N . LEU A 1 183 ? -9.349 -9.279 5.743 1.00 94.62 183 LEU A N 1
ATOM 1332 C CA . LEU A 1 183 ? -7.953 -8.956 5.460 1.00 94.62 183 LEU A CA 1
ATOM 1333 C C . LEU A 1 183 ? -7.460 -9.877 4.348 1.00 94.62 183 LEU A C 1
ATOM 1335 O O . LEU A 1 183 ? -7.348 -11.085 4.553 1.00 94.62 183 LEU A O 1
ATOM 1339 N N . THR A 1 184 ? -7.112 -9.289 3.210 1.00 96.44 184 THR A N 1
ATOM 1340 C CA . THR A 1 184 ? -6.530 -9.999 2.073 1.00 96.44 184 THR A CA 1
ATOM 1341 C C . THR A 1 184 ? -5.131 -9.450 1.816 1.00 96.44 184 THR A C 1
ATOM 1343 O O . THR A 1 184 ? -4.955 -8.265 1.538 1.00 96.44 184 THR A O 1
ATOM 1346 N N . SER A 1 185 ? -4.121 -10.310 1.943 1.00 96.56 185 SER A N 1
ATOM 1347 C CA . SER A 1 185 ? -2.710 -9.940 1.808 1.00 96.56 185 SER A CA 1
ATOM 1348 C C . SER A 1 185 ? -2.132 -10.539 0.531 1.00 96.56 185 SER A C 1
ATOM 1350 O O . SER A 1 185 ? -2.003 -11.757 0.415 1.00 96.56 185 SER A O 1
ATOM 1352 N N . TYR A 1 186 ? -1.817 -9.680 -0.432 1.00 96.00 186 TYR A N 1
ATOM 1353 C CA . TYR A 1 186 ? -1.239 -10.040 -1.718 1.00 96.00 186 TYR A CA 1
ATOM 1354 C C . TYR A 1 186 ? 0.278 -9.975 -1.665 1.00 96.00 186 TYR A C 1
ATOM 1356 O O . TYR A 1 186 ? 0.848 -9.079 -1.039 1.00 96.00 186 TYR A O 1
ATOM 1364 N N . TRP A 1 187 ? 0.926 -10.874 -2.396 1.00 91.69 187 TRP A N 1
ATOM 1365 C CA . TRP A 1 187 ? 2.335 -10.732 -2.749 1.00 91.69 187 TRP A CA 1
ATOM 1366 C C . TRP A 1 187 ? 2.498 -10.670 -4.269 1.00 91.69 187 TRP A C 1
ATOM 1368 O O . TRP A 1 187 ? 1.686 -11.237 -5.009 1.00 91.69 187 TRP A O 1
ATOM 1378 N N . TRP A 1 188 ? 3.533 -9.981 -4.744 1.00 88.75 188 TRP A N 1
ATOM 1379 C CA . TRP A 1 188 ? 3.750 -9.771 -6.171 1.00 88.75 188 TRP A CA 1
ATOM 1380 C C . TRP A 1 188 ? 4.963 -10.525 -6.712 1.00 88.75 188 TRP A C 1
ATOM 1382 O O . TRP A 1 188 ? 6.104 -10.268 -6.348 1.00 88.75 188 TRP A O 1
ATOM 1392 N N . ASP A 1 189 ? 4.709 -11.404 -7.675 1.00 85.88 189 ASP A N 1
ATOM 1393 C CA . ASP A 1 189 ? 5.711 -12.082 -8.492 1.00 85.88 189 ASP A CA 1
ATOM 1394 C C . ASP A 1 189 ? 6.252 -11.149 -9.591 1.00 85.88 189 ASP A C 1
ATOM 1396 O O . ASP A 1 189 ? 5.563 -10.871 -10.573 1.00 85.88 189 ASP A O 1
ATOM 1400 N N . SER A 1 190 ? 7.469 -10.631 -9.415 1.00 82.25 190 SER A N 1
ATOM 1401 C CA . SER A 1 190 ? 8.125 -9.679 -10.326 1.00 82.25 190 SER A CA 1
ATOM 1402 C C . SER A 1 190 ? 8.845 -10.293 -11.520 1.00 82.25 190 SER A C 1
ATOM 1404 O O . SER A 1 190 ? 9.495 -9.572 -12.277 1.00 82.25 190 SER A O 1
ATOM 1406 N N . TYR A 1 191 ? 8.726 -11.607 -11.724 1.00 79.50 191 TYR A N 1
ATOM 1407 C CA . TYR A 1 191 ? 9.446 -12.299 -12.788 1.00 79.50 191 TYR A CA 1
ATOM 1408 C C . TYR A 1 191 ? 9.250 -11.670 -14.167 1.00 79.50 191 TYR A C 1
ATOM 1410 O O . TYR A 1 191 ? 10.219 -11.435 -14.883 1.00 79.50 191 TYR A O 1
ATOM 1418 N N . ALA A 1 192 ? 8.000 -11.407 -14.551 1.00 80.31 192 ALA A N 1
ATOM 1419 C CA . ALA A 1 192 ? 7.690 -10.914 -15.887 1.00 80.31 192 ALA A CA 1
ATOM 1420 C C . ALA A 1 192 ? 8.253 -9.501 -16.105 1.00 80.31 192 ALA A C 1
ATOM 1422 O O . ALA A 1 192 ? 8.749 -9.193 -17.185 1.00 80.31 192 ALA A O 1
ATOM 1423 N N . GLU A 1 193 ? 8.211 -8.662 -15.074 1.00 80.56 193 GLU A N 1
ATOM 1424 C CA . GLU A 1 193 ? 8.679 -7.279 -15.105 1.00 80.56 193 GLU A CA 1
ATOM 1425 C C . GLU A 1 193 ? 10.213 -7.157 -15.061 1.00 80.56 193 GLU A C 1
ATOM 1427 O O . GLU A 1 193 ? 10.753 -6.182 -15.586 1.00 80.56 193 GLU A O 1
ATOM 1432 N N . GLU A 1 194 ? 10.912 -8.133 -14.469 1.00 79.81 194 GLU A N 1
ATOM 1433 C CA . GLU A 1 194 ? 12.383 -8.191 -14.403 1.00 79.81 194 GLU A CA 1
ATOM 1434 C C . GLU A 1 194 ? 13.026 -8.948 -15.572 1.00 79.81 194 GLU A C 1
ATOM 1436 O O . GLU A 1 194 ? 14.084 -8.553 -16.057 1.00 79.81 194 GLU A O 1
ATOM 1441 N N . MET A 1 195 ? 12.418 -10.058 -16.000 1.00 77.81 195 MET A N 1
ATOM 1442 C CA . MET A 1 195 ? 13.036 -11.043 -16.902 1.00 77.81 195 MET A CA 1
ATOM 1443 C C . MET A 1 195 ? 12.302 -11.196 -18.240 1.00 77.81 195 MET A C 1
ATOM 1445 O O . MET A 1 195 ? 12.806 -11.874 -19.136 1.00 77.81 195 MET A O 1
ATOM 1449 N N . GLY A 1 196 ? 11.109 -10.613 -18.382 1.00 73.38 196 GLY A N 1
ATOM 1450 C CA . GLY A 1 196 ? 10.303 -10.711 -19.597 1.00 73.38 196 GLY A CA 1
ATOM 1451 C C . GLY A 1 196 ? 10.836 -9.876 -20.773 1.00 73.38 196 GLY A C 1
ATOM 1452 O O . GLY A 1 196 ? 11.783 -9.096 -20.632 1.00 73.38 196 GLY A O 1
ATOM 1453 N N . PRO A 1 197 ? 10.223 -10.010 -21.965 1.00 67.25 197 PRO A N 1
ATOM 1454 C CA . PRO A 1 197 ? 10.569 -9.197 -23.126 1.00 67.25 197 PRO A CA 1
ATOM 1455 C C . PRO A 1 197 ? 10.187 -7.728 -22.877 1.00 67.25 197 PRO A C 1
ATOM 1457 O O . PRO A 1 197 ? 9.012 -7.376 -22.878 1.00 67.25 197 PRO A O 1
ATOM 1460 N N . GLY A 1 198 ? 11.192 -6.872 -22.670 1.00 73.12 198 GLY A N 1
ATOM 1461 C CA . GLY A 1 198 ? 11.002 -5.456 -22.329 1.00 73.12 198 GLY A CA 1
ATOM 1462 C C . GLY A 1 198 ? 10.879 -5.222 -20.818 1.00 73.12 198 GLY A C 1
ATOM 1463 O O . GLY A 1 198 ? 9.815 -4.797 -20.368 1.00 73.12 198 GLY A O 1
ATOM 1464 N N . PRO A 1 199 ? 11.940 -5.492 -20.032 1.00 74.62 199 PRO A N 1
ATOM 1465 C CA . PRO A 1 199 ? 11.900 -5.370 -18.580 1.00 74.62 199 PRO A CA 1
ATOM 1466 C C . PRO A 1 199 ? 11.605 -3.930 -18.158 1.00 74.62 199 PRO A C 1
ATOM 1468 O O . PRO A 1 199 ? 12.247 -2.976 -18.607 1.00 74.62 199 PRO A O 1
ATOM 1471 N N . THR A 1 200 ? 10.622 -3.780 -17.278 1.00 76.06 200 THR A N 1
ATOM 1472 C CA . THR A 1 200 ? 10.225 -2.494 -16.689 1.00 76.06 200 THR A CA 1
ATOM 1473 C C . THR A 1 200 ? 10.840 -2.290 -15.308 1.00 76.06 200 THR A C 1
ATOM 1475 O O . THR A 1 200 ? 10.781 -1.184 -14.775 1.00 76.06 200 THR A O 1
ATOM 1478 N N . MET A 1 201 ? 11.436 -3.340 -14.734 1.00 77.00 201 MET A N 1
ATOM 1479 C CA . MET A 1 201 ? 12.158 -3.323 -13.465 1.00 77.00 201 MET A CA 1
ATOM 1480 C C . MET A 1 201 ? 13.623 -3.707 -13.684 1.00 77.00 201 MET A C 1
ATOM 1482 O O . MET A 1 201 ? 13.930 -4.676 -14.374 1.00 77.00 201 MET A O 1
ATOM 1486 N N . GLY A 1 202 ? 14.534 -2.936 -13.090 1.00 65.44 202 GLY A N 1
ATOM 1487 C CA . GLY A 1 202 ? 15.955 -3.280 -13.055 1.00 65.44 202 GLY A CA 1
ATOM 1488 C C . GLY A 1 202 ? 16.284 -4.227 -11.892 1.00 65.44 202 GLY A C 1
ATOM 1489 O O . GLY A 1 202 ? 15.553 -4.244 -10.899 1.00 65.44 202 GLY A O 1
ATOM 1490 N N . PRO A 1 203 ? 17.396 -4.983 -11.966 1.00 57.50 203 PRO A N 1
ATOM 1491 C CA . PRO A 1 203 ? 17.896 -5.737 -10.820 1.00 57.50 203 PRO A CA 1
ATOM 1492 C C . PRO A 1 203 ? 18.189 -4.796 -9.642 1.00 57.50 203 PRO A C 1
ATOM 1494 O O . PRO A 1 203 ? 18.609 -3.652 -9.836 1.00 57.50 203 PRO A O 1
ATOM 1497 N N . SER A 1 204 ? 17.974 -5.277 -8.415 1.00 54.25 204 SER A N 1
ATOM 1498 C CA . SER A 1 204 ? 18.230 -4.503 -7.199 1.00 54.25 204 SER A CA 1
ATOM 1499 C C . SER A 1 204 ? 19.702 -4.068 -7.153 1.00 54.25 204 SER A C 1
ATOM 1501 O O . SER A 1 204 ? 20.586 -4.932 -7.168 1.00 54.25 204 SER A O 1
ATOM 1503 N N . PRO A 1 205 ? 20.007 -2.760 -7.058 1.00 45.47 205 PRO A N 1
ATOM 1504 C CA . PRO A 1 205 ? 21.385 -2.270 -7.048 1.00 45.47 205 PRO A CA 1
ATOM 1505 C C . PRO A 1 205 ? 22.132 -2.622 -5.754 1.00 45.47 205 PRO A C 1
ATOM 1507 O O . PRO A 1 205 ? 23.349 -2.474 -5.693 1.00 45.47 205 PRO A O 1
ATOM 1510 N N . LEU A 1 206 ? 21.424 -3.096 -4.721 1.00 45.53 206 LEU A N 1
ATOM 1511 C CA . LEU A 1 206 ? 22.017 -3.462 -3.436 1.00 45.53 206 LEU A CA 1
ATOM 1512 C C . LEU A 1 206 ? 22.782 -4.789 -3.476 1.00 45.53 206 LEU A C 1
ATOM 1514 O O . LEU A 1 206 ? 23.495 -5.084 -2.523 1.00 45.53 206 LEU A O 1
ATOM 1518 N N . GLY A 1 207 ? 22.642 -5.598 -4.536 1.00 39.31 207 GLY A N 1
ATOM 1519 C CA . GLY A 1 207 ? 23.332 -6.890 -4.650 1.00 39.31 207 GLY A CA 1
ATOM 1520 C C . GLY A 1 207 ? 23.024 -7.873 -3.510 1.00 39.31 207 GLY A C 1
ATOM 1521 O O . GLY A 1 207 ? 23.651 -8.926 -3.424 1.00 39.31 207 GLY A O 1
ATOM 1522 N N . THR A 1 20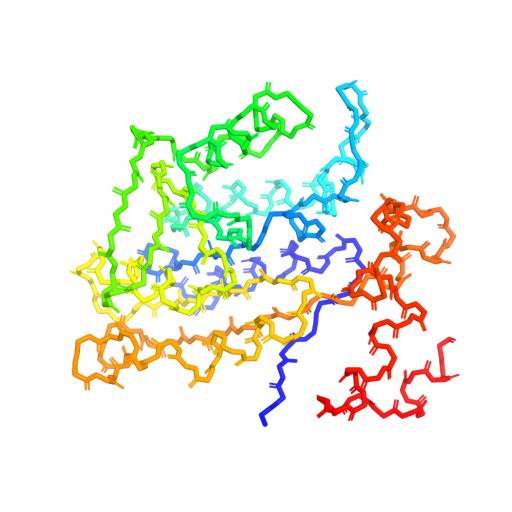8 ? 22.077 -7.548 -2.627 1.00 43.28 208 THR A N 1
ATOM 1523 C CA . THR A 1 208 ? 21.621 -8.432 -1.566 1.00 43.28 208 THR A CA 1
ATOM 1524 C C . THR A 1 208 ? 20.661 -9.436 -2.183 1.00 43.28 208 THR A C 1
ATOM 1526 O O . THR A 1 208 ? 19.713 -9.074 -2.887 1.00 43.28 208 THR A O 1
ATOM 1529 N N . ALA A 1 209 ? 20.903 -10.714 -1.906 1.00 45.38 209 ALA A N 1
ATOM 1530 C CA . ALA A 1 209 ? 20.125 -11.862 -2.365 1.00 45.38 209 ALA A CA 1
ATOM 1531 C C . ALA A 1 209 ? 18.657 -11.869 -1.886 1.00 45.38 209 ALA A C 1
ATOM 1533 O O . ALA A 1 209 ? 18.003 -12.894 -2.016 1.00 45.38 209 ALA A O 1
ATOM 1534 N N . ASP A 1 210 ? 18.151 -10.751 -1.349 1.00 43.94 210 ASP A N 1
ATOM 1535 C CA . ASP A 1 210 ? 16.814 -10.567 -0.778 1.00 43.94 210 ASP A CA 1
ATOM 1536 C C . ASP A 1 210 ? 15.837 -9.834 -1.706 1.00 43.94 210 ASP A C 1
ATOM 1538 O O . ASP A 1 210 ? 14.661 -9.687 -1.395 1.00 43.94 210 ASP A O 1
ATOM 1542 N N . SER A 1 211 ? 16.311 -9.351 -2.858 1.00 48.12 211 SER A N 1
ATOM 1543 C CA . SER A 1 211 ? 15.508 -8.502 -3.753 1.00 48.12 211 SER A CA 1
ATOM 1544 C C . SER A 1 211 ? 15.674 -8.812 -5.244 1.00 48.12 211 SER A C 1
ATOM 1546 O O . SER A 1 211 ? 15.200 -8.055 -6.084 1.00 48.12 211 SER A O 1
ATOM 1548 N N . ASN A 1 212 ? 16.313 -9.929 -5.597 1.00 51.28 212 ASN A N 1
ATOM 1549 C CA . ASN A 1 212 ? 16.436 -10.384 -6.984 1.00 51.28 212 ASN A CA 1
ATOM 1550 C C . ASN A 1 212 ? 15.727 -11.731 -7.161 1.00 51.28 212 ASN A C 1
ATOM 1552 O O . ASN A 1 212 ? 15.929 -12.655 -6.365 1.00 51.28 212 ASN A O 1
ATOM 1556 N N . TYR A 1 213 ? 14.926 -11.857 -8.225 1.00 51.94 213 TYR A N 1
ATOM 1557 C CA . TYR A 1 213 ? 14.188 -13.086 -8.533 1.00 51.94 213 TYR A CA 1
ATOM 1558 C C . TYR A 1 213 ? 15.046 -14.373 -8.543 1.00 51.94 213 TYR A C 1
ATOM 1560 O O . TYR A 1 213 ? 14.599 -15.385 -7.990 1.00 51.94 213 TYR A O 1
ATOM 1568 N N . PRO A 1 214 ? 16.271 -14.388 -9.121 1.00 50.03 214 PRO A N 1
ATOM 1569 C CA . PRO A 1 214 ? 17.068 -15.611 -9.227 1.00 50.03 214 PRO A CA 1
ATOM 1570 C C . PRO A 1 214 ? 17.546 -16.178 -7.883 1.00 50.03 214 PRO A C 1
ATOM 1572 O O . PRO A 1 214 ? 17.686 -17.399 -7.787 1.00 50.03 214 PRO A O 1
ATOM 1575 N N . ASP A 1 215 ? 17.739 -15.330 -6.865 1.00 51.28 215 ASP A N 1
ATOM 1576 C CA . ASP A 1 215 ? 18.406 -15.705 -5.610 1.00 51.28 215 ASP A CA 1
ATOM 1577 C C . ASP A 1 215 ? 17.438 -15.783 -4.411 1.00 51.28 215 ASP A C 1
ATOM 1579 O O . ASP A 1 215 ? 17.505 -16.750 -3.647 1.00 51.28 215 ASP A O 1
ATOM 1583 N N . HIS A 1 216 ? 16.475 -14.854 -4.287 1.00 54.00 216 HIS A N 1
ATOM 1584 C CA . HIS A 1 216 ? 15.543 -14.808 -3.145 1.00 54.00 216 HIS A CA 1
ATOM 1585 C C . HIS A 1 216 ? 14.254 -15.598 -3.383 1.00 54.00 216 HIS A C 1
ATOM 1587 O O . HIS A 1 216 ? 13.895 -16.508 -2.628 1.00 54.00 216 HIS A O 1
ATOM 1593 N N . LEU A 1 217 ? 13.532 -15.261 -4.460 1.00 57.59 217 LEU A N 1
ATOM 1594 C CA . LEU A 1 217 ? 12.163 -15.738 -4.647 1.00 57.59 217 LEU A CA 1
ATOM 1595 C C . LEU A 1 217 ? 12.139 -17.256 -4.859 1.00 57.59 217 LEU A C 1
ATOM 1597 O O . LEU A 1 217 ? 11.256 -17.927 -4.348 1.00 57.59 217 LEU A O 1
ATOM 1601 N N . ARG A 1 218 ? 13.143 -17.851 -5.518 1.00 56.44 218 ARG A N 1
ATOM 1602 C CA . ARG A 1 218 ? 13.177 -19.306 -5.775 1.00 56.44 218 ARG A CA 1
ATOM 1603 C C . ARG A 1 218 ? 13.105 -20.178 -4.517 1.00 56.44 218 ARG A C 1
ATOM 1605 O O . ARG A 1 218 ? 12.462 -21.229 -4.560 1.00 56.44 218 ARG A O 1
ATOM 1612 N N . HIS A 1 219 ? 13.766 -19.778 -3.430 1.00 55.81 219 HIS A N 1
ATOM 1613 C CA . HIS A 1 219 ? 13.735 -20.518 -2.163 1.00 55.81 219 HIS A CA 1
ATOM 1614 C C . HIS A 1 219 ? 12.454 -20.224 -1.380 1.00 55.81 219 HIS A C 1
ATOM 1616 O O . HIS A 1 219 ? 11.835 -21.141 -0.839 1.00 55.81 219 HIS A O 1
ATOM 1622 N N . MET A 1 220 ? 12.010 -18.969 -1.399 1.00 59.84 220 MET A N 1
ATOM 1623 C CA . MET A 1 220 ? 10.826 -18.521 -0.669 1.00 59.84 220 MET A CA 1
ATOM 1624 C C . MET A 1 220 ? 9.527 -19.052 -1.284 1.00 59.84 220 MET A C 1
ATOM 1626 O O . MET A 1 220 ? 8.681 -19.583 -0.576 1.00 59.84 220 MET A O 1
ATOM 1630 N N . LEU A 1 221 ? 9.397 -19.041 -2.610 1.00 61.41 221 LEU A N 1
ATOM 1631 C CA . LEU A 1 221 ? 8.245 -19.583 -3.336 1.00 61.41 221 LEU A CA 1
ATOM 1632 C C . LEU A 1 221 ? 7.970 -21.056 -2.999 1.00 61.41 221 LEU A C 1
ATOM 1634 O O . LEU A 1 221 ? 6.816 -21.429 -2.798 1.00 61.41 221 LEU A O 1
ATOM 1638 N N . ARG A 1 222 ? 9.023 -21.875 -2.857 1.00 58.69 222 ARG A N 1
ATOM 1639 C CA . ARG A 1 222 ? 8.895 -23.277 -2.420 1.00 58.69 222 ARG A CA 1
ATOM 1640 C C . ARG A 1 222 ? 8.416 -23.392 -0.971 1.00 58.69 222 ARG A C 1
ATOM 1642 O O . ARG A 1 222 ? 7.615 -24.271 -0.676 1.00 58.69 222 ARG A O 1
ATOM 1649 N N . ALA A 1 223 ? 8.887 -22.517 -0.082 1.00 55.84 223 ALA A N 1
ATOM 1650 C CA . ALA A 1 223 ? 8.469 -22.495 1.320 1.00 55.84 223 ALA A CA 1
ATOM 1651 C C . ALA A 1 223 ? 7.005 -22.046 1.504 1.00 55.84 223 ALA A C 1
ATOM 1653 O O . ALA A 1 223 ? 6.371 -22.430 2.485 1.00 55.84 223 ALA A O 1
ATOM 1654 N N . TYR A 1 224 ? 6.454 -21.289 0.547 1.00 56.12 224 TYR A N 1
ATOM 1655 C CA . TYR A 1 224 ? 5.090 -20.746 0.587 1.00 56.12 224 TYR A CA 1
ATOM 1656 C C . TYR A 1 224 ? 4.133 -21.346 -0.461 1.00 56.12 224 TYR A C 1
ATOM 1658 O O . TYR A 1 224 ? 3.091 -20.763 -0.745 1.00 56.12 224 TYR A O 1
ATOM 1666 N N . GLY A 1 225 ? 4.442 -22.539 -0.985 1.00 53.97 225 GLY A N 1
ATOM 1667 C CA . GLY A 1 225 ? 3.468 -23.383 -1.692 1.00 53.97 225 GLY A CA 1
ATOM 1668 C C . GLY A 1 225 ? 3.448 -23.298 -3.221 1.00 53.97 225 GLY A C 1
ATOM 1669 O O . GLY A 1 225 ? 2.632 -23.980 -3.826 1.00 53.97 225 GLY A O 1
ATOM 1670 N N . VAL A 1 226 ? 4.350 -22.547 -3.862 1.00 54.81 226 VAL A N 1
ATOM 1671 C CA . VAL A 1 226 ? 4.508 -22.584 -5.328 1.00 54.81 226 VAL A CA 1
ATOM 1672 C C . VAL A 1 226 ? 5.422 -23.748 -5.702 1.00 54.81 226 VAL A C 1
ATOM 1674 O O . VAL A 1 226 ? 6.593 -23.807 -5.308 1.00 54.81 226 VAL A O 1
ATOM 1677 N N . THR A 1 227 ? 4.886 -24.705 -6.454 1.00 55.34 227 THR A N 1
ATOM 1678 C CA . THR A 1 227 ? 5.593 -25.946 -6.779 1.00 55.34 227 THR A CA 1
ATOM 1679 C C . THR A 1 227 ? 6.734 -25.717 -7.774 1.00 55.34 227 THR A C 1
ATOM 1681 O O . THR A 1 227 ? 6.741 -24.772 -8.565 1.00 55.34 227 THR A O 1
ATOM 1684 N N . ALA A 1 228 ? 7.717 -26.625 -7.778 1.00 53.69 228 ALA A N 1
ATOM 1685 C CA . ALA A 1 228 ? 8.776 -26.610 -8.787 1.00 53.69 228 ALA A CA 1
ATOM 1686 C C . ALA A 1 228 ? 8.209 -26.752 -10.210 1.00 53.69 228 ALA A C 1
ATOM 1688 O O . ALA A 1 228 ? 8.717 -26.107 -11.114 1.00 53.69 228 ALA A O 1
ATOM 1689 N N . ALA A 1 229 ? 7.124 -27.513 -10.393 1.00 51.41 229 ALA A N 1
ATOM 1690 C CA . ALA A 1 229 ? 6.454 -27.664 -11.682 1.00 51.41 229 ALA A CA 1
ATOM 1691 C C . ALA A 1 229 ? 5.786 -26.359 -12.149 1.00 51.41 229 ALA A C 1
ATOM 1693 O O . ALA A 1 229 ? 5.976 -25.962 -13.290 1.00 51.41 229 ALA A O 1
ATOM 1694 N N . GLU A 1 230 ? 5.079 -25.639 -11.271 1.00 53.00 230 GLU A N 1
ATOM 1695 C CA . GLU A 1 230 ? 4.495 -24.327 -11.600 1.00 53.00 230 GLU A CA 1
ATOM 1696 C C . GLU A 1 230 ? 5.547 -23.248 -11.852 1.00 53.00 230 GLU A C 1
ATOM 1698 O O . GLU A 1 230 ? 5.256 -22.259 -12.523 1.00 53.00 230 GLU A O 1
ATOM 1703 N N . ARG A 1 231 ? 6.748 -23.410 -11.290 1.00 52.91 231 ARG A N 1
ATOM 1704 C CA . ARG A 1 231 ? 7.914 -22.561 -11.546 1.00 52.91 231 ARG A CA 1
ATOM 1705 C C . ARG A 1 231 ? 8.592 -22.905 -12.876 1.00 52.91 231 ARG A C 1
ATOM 1707 O O . ARG A 1 231 ? 8.936 -21.988 -13.606 1.00 52.91 231 ARG A O 1
ATOM 1714 N N . ASP A 1 232 ? 8.811 -24.191 -13.149 1.00 52.34 232 ASP A N 1
ATOM 1715 C CA . ASP A 1 232 ? 9.607 -24.693 -14.282 1.00 52.34 232 ASP A CA 1
ATOM 1716 C C . ASP A 1 232 ? 8.792 -24.837 -15.576 1.00 52.34 232 ASP A C 1
ATOM 1718 O O . ASP A 1 232 ? 9.368 -24.937 -16.653 1.00 52.34 232 ASP A O 1
ATOM 1722 N N . ALA A 1 233 ? 7.459 -24.827 -15.494 1.00 53.34 233 ALA A N 1
ATOM 1723 C CA . ALA A 1 233 ? 6.565 -24.776 -16.652 1.00 53.34 233 ALA A CA 1
ATOM 1724 C C . ALA A 1 233 ? 6.446 -23.365 -17.275 1.00 53.34 233 ALA A C 1
ATOM 1726 O O . ALA A 1 233 ? 5.522 -23.130 -18.055 1.00 53.34 233 ALA A O 1
ATOM 1727 N N . ARG A 1 234 ? 7.326 -22.425 -16.900 1.00 50.56 234 ARG A N 1
ATOM 1728 C CA . ARG A 1 234 ? 7.308 -21.013 -17.310 1.00 50.56 234 ARG A CA 1
ATOM 1729 C C . ARG A 1 234 ? 8.479 -20.667 -18.212 1.00 50.56 234 ARG A C 1
ATOM 1731 O O . ARG A 1 234 ? 9.624 -20.980 -17.818 1.00 50.56 234 ARG A O 1
#